Protein AF-0000000072110646 (afdb_homodimer)

Organism: Capsicum annuum (NCBI:txid4072)

Secondary structure (DSSP, 8-state):
-HHHHHHHHHHHHHHHHHHHHHTT--TTTTHHHHHT-EEEEEEEEE---S-GGG-EEEEEE--SSSEEEEEESSS-EEEE-TTS-EEEPP--TTPPEEEE-HHHHHHTTTSS-PPPEEEE--SSS-EEEEEEEEES-TT-EE---GGG-SSSS---B--EEHHHHHHHHT-SSTTS--HHHHHBS--/-HHHHHHHHHHHHHHHHHHHHHTT--TTTTHHHHHT-EEEEEEEEE---S-GGG-EEEEEE--SSSEEEEEESSS-EEEE-TTS-EEEPP--TTPPEEEE-HHHHHHTTTSS-PPPEEEE--SSS-EEEEEEEEES-TT-EE---GGG-SSSS---B--EEHHHHHHHHT-S-TTS--HHHHHBS--

Sequence (374 aa):
MGNYTTAAQKLQEELMQVIFESLGLNDNYLHEDIAEGSQVMAVNCYPACPEPDLTLGLPPHTDYGMVSTILQNHQGLQIMDRGEKWHSVPLIKGALVVLLGDHMEVLSNGIYKSVVHRVTVNTEKRRISIVSLHSLALGKKVRPASALVNEQNILSYKEGSFSDFLDFISGEDIVKEKYIDKLKINPMGNYTTAAQKLQEELMQVIFESLGLNDNYLHEDIAEGSQVMAVNCYPACPEPDLTLGLPPHTDYGMVSTILQNHQGLQIMDRGEKWHSVPLIKGALVVLLGDHMEVLSNGIYKSVVHRVTVNTEKRRISIVSLHSLALGKKVRPASALVNEQNILSYKEGSFSDFLDFISGEDIVKEKYIDKLKINP

Structure (mmCIF, N/CA/C/O backbone):
data_AF-0000000072110646-model_v1
#
loop_
_entity.id
_entity.type
_entity.pdbx_description
1 polymer 'Fe2OG dioxygenase domain-containing protein'
#
loop_
_atom_site.group_PDB
_atom_site.id
_atom_site.type_symbol
_atom_site.label_atom_id
_atom_site.label_alt_id
_atom_site.label_comp_id
_atom_site.label_asym_id
_atom_site.label_entity_id
_atom_site.label_seq_id
_atom_site.pdbx_PDB_ins_code
_atom_site.Cartn_x
_atom_site.Cartn_y
_atom_site.Cartn_z
_atom_site.occupancy
_atom_site.B_iso_or_equiv
_atom_site.auth_seq_id
_atom_site.auth_comp_id
_atom_site.auth_asym_id
_atom_site.auth_atom_id
_atom_site.pdbx_PDB_model_num
ATOM 1 N N . MET A 1 1 ? 1.356 -7.137 18.656 1 43.72 1 MET A N 1
ATOM 2 C CA . MET A 1 1 ? 1.207 -6.352 17.438 1 43.72 1 MET A CA 1
ATOM 3 C C . MET A 1 1 ? 0.361 -5.105 17.688 1 43.72 1 MET A C 1
ATOM 5 O O . MET A 1 1 ? 0.67 -4.027 17.188 1 43.72 1 MET A O 1
ATOM 9 N N . GLY A 1 2 ? -0.708 -5.285 18.594 1 60.22 2 GLY A N 1
ATOM 10 C CA . GLY A 1 2 ? -1.59 -4.184 18.938 1 60.22 2 GLY A CA 1
ATOM 11 C C . GLY A 1 2 ? -0.872 -3.037 19.625 1 60.22 2 GLY A C 1
ATOM 12 O O . GLY A 1 2 ? -1.2 -1.87 19.406 1 60.22 2 GLY A O 1
ATOM 13 N N . ASN A 1 3 ? 0.375 -3.398 19.969 1 82.81 3 ASN A N 1
ATOM 14 C CA . ASN A 1 3 ? 1.072 -2.42 20.797 1 82.81 3 ASN A CA 1
ATOM 15 C C . ASN A 1 3 ? 1.896 -1.454 19.953 1 82.81 3 ASN A C 1
ATOM 17 O O . ASN A 1 3 ? 1.916 -0.251 20.203 1 82.81 3 ASN A O 1
ATOM 21 N N . TYR A 1 4 ? 2.377 -1.889 18.75 1 88.38 4 TYR A N 1
ATOM 22 C CA . TYR A 1 4 ? 3.23 -1.01 17.953 1 88.38 4 TYR A CA 1
ATOM 23 C C . TYR A 1 4 ? 2.4 0.019 17.203 1 88.38 4 TYR A C 1
ATOM 25 O O . TYR A 1 4 ? 2.781 1.188 17.109 1 88.38 4 TYR A O 1
ATOM 33 N N . THR A 1 5 ? 1.237 -0.403 16.719 1 89.5 5 THR A N 1
ATOM 34 C CA . THR A 1 5 ? 0.358 0.502 15.984 1 89.5 5 THR A CA 1
ATOM 35 C C . THR A 1 5 ? -0.08 1.665 16.875 1 89.5 5 THR A C 1
ATOM 37 O O . THR A 1 5 ? -0.04 2.822 16.453 1 89.5 5 THR A O 1
ATOM 40 N N . THR A 1 6 ? -0.438 1.334 18.062 1 90.31 6 THR A N 1
ATOM 41 C CA . THR A 1 6 ? -0.872 2.357 19.016 1 90.31 6 THR A CA 1
ATOM 42 C C . THR A 1 6 ? 0.291 3.268 19.391 1 90.31 6 THR A C 1
ATOM 44 O O . THR A 1 6 ? 0.133 4.488 19.469 1 90.31 6 THR A O 1
ATOM 47 N N . ALA A 1 7 ? 1.42 2.656 19.578 1 94.38 7 ALA A N 1
ATOM 48 C CA . ALA A 1 7 ? 2.602 3.436 19.938 1 94.38 7 ALA A CA 1
ATOM 49 C C . ALA A 1 7 ? 3 4.379 18.797 1 94.38 7 ALA A C 1
ATOM 51 O O . ALA A 1 7 ? 3.383 5.527 19.047 1 94.38 7 ALA A O 1
ATOM 52 N N . ALA A 1 8 ? 2.918 3.902 17.578 1 94.75 8 ALA A N 1
ATOM 53 C CA . ALA A 1 8 ? 3.256 4.719 16.422 1 94.75 8 ALA A CA 1
ATOM 54 C C . ALA A 1 8 ? 2.301 5.902 16.281 1 94.75 8 ALA A C 1
ATOM 56 O O . ALA A 1 8 ? 2.717 7.008 15.93 1 94.75 8 ALA A O 1
ATOM 57 N N . GLN A 1 9 ? 1.062 5.66 16.594 1 93.31 9 GLN A N 1
ATOM 58 C CA . GLN A 1 9 ? 0.072 6.73 16.547 1 93.31 9 GLN A CA 1
ATOM 59 C C . GLN A 1 9 ? 0.381 7.816 17.562 1 93.31 9 GLN A C 1
ATOM 61 O O . GLN A 1 9 ? 0.321 9.008 17.266 1 93.31 9 GLN A O 1
ATOM 66 N N . LYS A 1 10 ? 0.653 7.406 18.75 1 95 10 LYS A N 1
ATOM 67 C CA . LYS A 1 10 ? 0.986 8.359 19.797 1 95 10 LYS A CA 1
ATOM 68 C C . LYS A 1 10 ? 2.238 9.156 19.438 1 95 10 LYS A C 1
ATOM 70 O O . LYS A 1 10 ? 2.291 10.367 19.656 1 95 10 LYS A O 1
ATOM 75 N N . LEU A 1 11 ? 3.209 8.477 18.938 1 96.44 11 LEU A N 1
ATOM 76 C CA . LEU A 1 11 ? 4.43 9.156 18.5 1 96.44 11 LEU A CA 1
ATOM 77 C C . LEU A 1 11 ? 4.121 10.195 17.438 1 96.44 11 LEU A C 1
ATOM 79 O O . LEU A 1 11 ? 4.648 11.312 17.469 1 96.44 11 LEU A O 1
ATOM 83 N N . GLN A 1 12 ? 3.326 9.805 16.484 1 95.69 12 GLN A N 1
ATOM 84 C CA . GLN A 1 12 ? 2.969 10.727 15.414 1 95.69 12 GLN A CA 1
ATOM 85 C C . GLN A 1 12 ? 2.291 11.977 15.961 1 95.69 12 GLN A C 1
ATOM 87 O O . GLN A 1 12 ? 2.557 13.086 15.492 1 95.69 12 GLN A O 1
ATOM 92 N N . GLU A 1 13 ? 1.395 11.82 16.922 1 95.31 13 GLU A N 1
ATOM 93 C CA . GLU A 1 13 ? 0.742 12.969 17.547 1 95.31 13 GLU A CA 1
ATOM 94 C C . GLU A 1 13 ? 1.766 13.922 18.156 1 95.31 13 GLU A C 1
ATOM 96 O O . GLU A 1 13 ? 1.673 15.133 17.984 1 95.31 13 GLU A O 1
ATOM 101 N N . GLU A 1 14 ? 2.723 13.367 18.812 1 95.44 14 GLU A N 1
ATOM 102 C CA . GLU A 1 14 ? 3.768 14.172 19.438 1 95.44 14 GLU A CA 1
ATOM 103 C C . GLU A 1 14 ? 4.637 14.859 18.391 1 95.44 14 GLU A C 1
ATOM 105 O O . GLU A 1 14 ? 4.988 16.031 18.531 1 95.44 14 GLU A O 1
ATOM 110 N N . LEU A 1 15 ? 5 14.156 17.375 1 96.44 15 LEU A N 1
ATOM 111 C CA . LEU A 1 15 ? 5.805 14.711 16.297 1 96.44 15 LEU A CA 1
ATOM 112 C C . LEU A 1 15 ? 5.086 15.875 15.633 1 96.44 15 LEU A C 1
ATOM 114 O O . LEU A 1 15 ? 5.699 16.906 15.352 1 96.44 15 LEU A O 1
ATOM 118 N N . MET A 1 16 ? 3.803 15.719 15.438 1 96.25 16 MET A N 1
ATOM 119 C CA . MET A 1 16 ? 3.025 16.766 14.781 1 96.25 16 MET A CA 1
ATOM 120 C C . MET A 1 16 ? 2.996 18.031 15.625 1 96.25 16 MET A C 1
ATOM 122 O O . MET A 1 16 ? 3.08 19.141 15.102 1 96.25 16 MET A O 1
ATOM 126 N N . GLN A 1 17 ? 2.912 17.844 16.891 1 94.69 17 GLN A N 1
ATOM 127 C CA . GLN A 1 17 ? 2.949 19 17.781 1 94.69 17 GLN A CA 1
ATOM 128 C C . GLN A 1 17 ? 4.258 19.766 17.625 1 94.69 17 GLN A C 1
ATOM 130 O O . GLN A 1 17 ? 4.25 21 17.516 1 94.69 17 GLN A O 1
ATOM 135 N N . VAL A 1 18 ? 5.328 19.078 17.594 1 95.38 18 VAL A N 1
ATOM 136 C CA . VAL A 1 18 ? 6.645 19.703 17.484 1 95.38 18 VAL A CA 1
ATOM 137 C C . VAL A 1 18 ? 6.785 20.359 16.109 1 95.38 18 VAL A C 1
ATOM 139 O O . VAL A 1 18 ? 7.301 21.484 16.016 1 95.38 18 VAL A O 1
ATOM 142 N N . ILE A 1 19 ? 6.34 19.734 15.078 1 96.5 19 ILE A N 1
ATOM 143 C CA . ILE A 1 19 ? 6.445 20.25 13.719 1 96.5 19 ILE A CA 1
ATOM 144 C C . ILE A 1 19 ? 5.613 21.531 13.578 1 96.5 19 ILE A C 1
ATOM 146 O O . ILE A 1 19 ? 6.086 22.531 13.039 1 96.5 19 ILE A O 1
ATOM 150 N N . PHE A 1 20 ? 4.395 21.469 14.086 1 96.81 20 PHE A N 1
ATOM 151 C CA . PHE A 1 20 ? 3.539 22.656 14 1 96.81 20 PHE A CA 1
ATOM 152 C C . PHE A 1 20 ? 4.121 23.812 14.805 1 96.81 20 PHE A C 1
ATOM 154 O O . PHE A 1 20 ? 4.059 24.969 14.383 1 96.81 20 PHE A O 1
ATOM 161 N N . GLU A 1 21 ? 4.707 23.453 15.953 1 96 21 GLU A N 1
ATOM 162 C CA . GLU A 1 21 ? 5.383 24.484 16.734 1 96 21 GLU A CA 1
ATOM 163 C C . GLU A 1 21 ? 6.52 25.125 15.945 1 96 21 GLU A C 1
ATOM 165 O O . GLU A 1 21 ? 6.699 26.344 15.977 1 96 21 GLU A O 1
ATOM 170 N N . SER A 1 22 ? 7.227 24.328 15.25 1 96.62 22 SER A N 1
ATOM 171 C CA . SER A 1 22 ? 8.352 24.828 14.461 1 96.62 22 SER A CA 1
ATOM 172 C C . SER A 1 22 ? 7.883 25.719 13.32 1 96.62 22 SER A C 1
ATOM 174 O O . SER A 1 22 ? 8.656 26.516 12.789 1 96.62 22 SER A O 1
ATOM 176 N N . LEU A 1 23 ? 6.648 25.656 12.938 1 97.06 23 LEU A N 1
ATOM 177 C CA . LEU A 1 23 ? 6.07 26.469 11.875 1 97.06 23 LEU A CA 1
ATOM 178 C C . LEU A 1 23 ? 5.41 27.719 12.438 1 97.06 23 LEU A C 1
ATOM 180 O O . LEU A 1 23 ? 4.887 28.547 11.68 1 97.06 23 LEU A O 1
ATOM 184 N N . GLY A 1 24 ? 5.379 27.797 13.773 1 96.56 24 GLY A N 1
ATOM 185 C CA . GLY A 1 24 ? 4.773 28.938 14.43 1 96.56 24 GLY A CA 1
ATOM 186 C C . GLY A 1 24 ? 3.264 28.844 14.547 1 96.56 24 GLY A C 1
ATOM 187 O O . GLY A 1 24 ? 2.58 29.844 14.727 1 96.56 24 GLY A O 1
ATOM 188 N N . LEU A 1 25 ? 2.791 27.672 14.398 1 96.19 25 LEU A N 1
ATOM 189 C CA . LEU A 1 25 ? 1.349 27.484 14.508 1 96.19 25 LEU A CA 1
ATOM 190 C C . LEU A 1 25 ? 0.938 27.234 15.953 1 96.19 25 LEU A C 1
ATOM 192 O O . LEU A 1 25 ? 1.776 26.906 16.797 1 96.19 25 LEU A O 1
ATOM 196 N N . ASN A 1 26 ? -0.351 27.5 16.141 1 90.56 26 ASN A N 1
ATOM 197 C CA . ASN A 1 26 ? -0.857 27.328 17.5 1 90.56 26 ASN A CA 1
ATOM 198 C C . ASN A 1 26 ? -0.728 25.891 17.984 1 90.56 26 ASN A C 1
ATOM 200 O O . ASN A 1 26 ? -0.777 24.969 17.172 1 90.56 26 ASN A O 1
ATOM 204 N N . ASP A 1 27 ? -0.659 25.672 19.312 1 83.69 27 ASP A N 1
ATOM 205 C CA . ASP A 1 27 ? -0.421 24.375 19.938 1 83.69 27 ASP A CA 1
ATOM 206 C C . ASP A 1 27 ? -1.563 23.406 19.641 1 83.69 27 ASP A C 1
ATOM 208 O O . ASP A 1 27 ? -1.363 22.188 19.625 1 83.69 27 ASP A O 1
ATOM 212 N N . ASN A 1 28 ? -2.668 23.953 19.391 1 88.56 28 ASN A N 1
ATOM 213 C CA . ASN A 1 28 ? -3.826 23.078 19.188 1 88.56 28 ASN A CA 1
ATOM 214 C C . ASN A 1 28 ? -4.215 22.984 17.719 1 88.56 28 ASN A C 1
ATOM 216 O O . ASN A 1 28 ? -5.281 22.453 17.391 1 88.56 28 ASN A O 1
ATOM 220 N N . TYR A 1 29 ? -3.301 23.5 16.906 1 92.44 29 TYR A N 1
ATOM 221 C CA . TYR A 1 29 ? -3.611 23.438 15.477 1 92.44 29 TYR A CA 1
ATOM 222 C C . TYR A 1 29 ? -3.824 22 15.023 1 92.44 29 TYR A C 1
ATOM 224 O O . TYR A 1 29 ? -2.934 21.156 15.172 1 92.44 29 TYR A O 1
ATOM 232 N N . LEU A 1 30 ? -5 21.656 14.539 1 93.75 30 LEU A N 1
ATOM 233 C CA . LEU A 1 30 ? -5.426 20.375 13.977 1 93.75 30 LEU A CA 1
ATOM 234 C C . LEU A 1 30 ? -5.281 19.266 15 1 93.75 30 LEU A C 1
ATOM 236 O O . LEU A 1 30 ? -5.141 18.094 14.633 1 93.75 30 LEU A O 1
ATOM 240 N N . HIS A 1 31 ? -5.309 19.562 16.281 1 93.31 31 HIS A N 1
ATOM 241 C CA . HIS A 1 31 ? -5.059 18.594 17.328 1 93.31 31 HIS A CA 1
ATOM 242 C C . HIS A 1 31 ? -6.059 17.438 17.266 1 93.31 31 HIS A C 1
ATOM 244 O O . HIS A 1 31 ? -5.664 16.266 17.234 1 93.31 31 HIS A O 1
ATOM 250 N N . GLU A 1 32 ? -7.332 17.719 17.203 1 92.31 32 GLU A N 1
ATOM 251 C CA . GLU A 1 32 ? -8.359 16.688 17.156 1 92.31 32 GLU A CA 1
ATOM 252 C C . GLU A 1 32 ? -8.297 15.906 15.844 1 92.31 32 GLU A C 1
ATOM 254 O O . GLU A 1 32 ? -8.469 14.688 15.828 1 92.31 32 GLU A O 1
ATOM 259 N N . ASP A 1 33 ? -8.016 16.641 14.773 1 93.5 33 ASP A N 1
ATOM 260 C CA . ASP A 1 33 ? -7.938 16.016 13.453 1 93.5 33 ASP A CA 1
ATOM 261 C C . ASP A 1 33 ? -6.797 15 13.391 1 93.5 33 ASP A C 1
ATOM 263 O O . ASP A 1 33 ? -6.926 13.953 12.758 1 93.5 33 ASP A O 1
ATOM 267 N N . ILE A 1 34 ? -5.723 15.359 14.047 1 93.12 34 ILE A N 1
ATOM 268 C CA . ILE A 1 34 ? -4.566 14.469 14.062 1 93.12 34 ILE A CA 1
ATOM 269 C C . ILE A 1 34 ? -4.879 13.234 14.906 1 93.12 34 ILE A C 1
ATOM 271 O O . ILE A 1 34 ? -4.617 12.102 14.492 1 93.12 34 ILE A O 1
ATOM 275 N N . ALA A 1 35 ? -5.523 13.43 16.016 1 89.81 35 ALA A N 1
ATOM 276 C CA . ALA A 1 35 ? -5.848 12.328 16.922 1 89.81 35 ALA A CA 1
ATOM 277 C C . ALA A 1 35 ? -6.859 11.375 16.297 1 89.81 35 ALA A C 1
ATOM 279 O O . ALA A 1 35 ? -6.832 10.172 16.547 1 89.81 35 ALA A O 1
ATOM 280 N N . GLU A 1 36 ? -7.68 11.906 15.422 1 88.62 36 GLU A N 1
ATOM 281 C CA . GLU A 1 36 ? -8.75 11.117 14.828 1 88.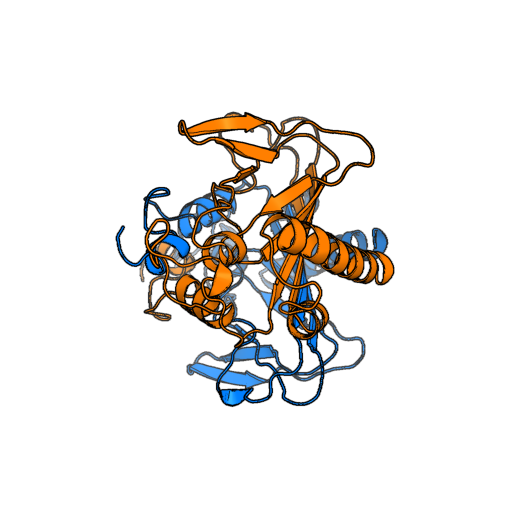62 36 GLU A CA 1
ATOM 282 C C . GLU A 1 36 ? -8.438 10.773 13.367 1 88.62 36 GLU A C 1
ATOM 284 O O . GLU A 1 36 ? -9.336 10.477 12.586 1 88.62 36 GLU A O 1
ATOM 289 N N . GLY A 1 37 ? -7.223 10.859 13.078 1 92.31 37 GLY A N 1
ATOM 290 C CA . GLY A 1 37 ? -6.828 10.664 11.695 1 92.31 37 GLY A CA 1
ATOM 291 C C . GLY A 1 37 ? -6.73 9.203 11.305 1 92.31 37 GLY A C 1
ATOM 292 O O . GLY A 1 37 ? -7.109 8.32 12.07 1 92.31 37 GLY A O 1
ATOM 293 N N . SER A 1 38 ? -6.32 8.969 10.086 1 91.69 38 SER A N 1
ATOM 294 C CA . SER A 1 38 ? -6.137 7.637 9.523 1 91.69 38 SER A CA 1
ATOM 295 C C . SER A 1 38 ? -4.691 7.168 9.672 1 91.69 38 SER A C 1
ATOM 297 O O . SER A 1 38 ? -3.77 7.984 9.711 1 91.69 38 SER A O 1
ATOM 299 N N . GLN A 1 39 ? -4.559 5.867 9.805 1 93.62 39 GLN A N 1
ATOM 300 C CA . GLN A 1 39 ? -3.24 5.242 9.875 1 93.62 39 GLN A CA 1
ATOM 301 C C . GLN A 1 39 ? -3.168 4.012 8.977 1 93.62 39 GLN A C 1
ATOM 303 O O . GLN A 1 39 ? -4.059 3.162 9.008 1 93.62 39 GLN A O 1
ATOM 308 N N . VAL A 1 40 ? -2.15 3.959 8.141 1 93.75 40 VAL A N 1
ATOM 309 C CA . VAL A 1 40 ? -1.799 2.771 7.371 1 93.75 40 VAL A CA 1
ATOM 310 C C . VAL A 1 40 ? -0.403 2.295 7.766 1 93.75 40 VAL A C 1
ATOM 312 O O . VAL A 1 40 ? 0.56 3.064 7.715 1 93.75 40 VAL A O 1
ATOM 315 N N . MET A 1 41 ? -0.353 1.087 8.172 1 94.5 41 MET A N 1
ATOM 316 C CA . MET A 1 41 ? 0.946 0.507 8.5 1 94.5 41 MET A CA 1
ATOM 317 C C . MET A 1 41 ? 1.281 -0.648 7.566 1 94.5 41 MET A C 1
ATOM 319 O O . MET A 1 41 ? 0.476 -1.563 7.387 1 94.5 41 MET A O 1
ATOM 323 N N . ALA A 1 42 ? 2.418 -0.59 7.004 1 93.94 42 ALA A N 1
ATOM 324 C CA . ALA A 1 42 ? 2.873 -1.632 6.086 1 93.94 42 ALA A CA 1
ATOM 325 C C . ALA A 1 42 ? 4.117 -2.332 6.621 1 93.94 42 ALA A C 1
ATOM 327 O O . ALA A 1 42 ? 5.074 -1.675 7.047 1 93.94 42 ALA A O 1
ATOM 328 N N . VAL A 1 43 ? 4.074 -3.615 6.629 1 93.31 43 VAL A N 1
ATOM 329 C CA . VAL A 1 43 ? 5.25 -4.449 6.855 1 93.31 43 VAL A CA 1
ATOM 330 C C . VAL A 1 43 ? 5.719 -5.043 5.527 1 93.31 43 VAL A C 1
ATOM 332 O O . VAL A 1 43 ? 4.996 -5.816 4.898 1 93.31 43 VAL A O 1
ATOM 335 N N . ASN A 1 44 ? 6.898 -4.648 5.152 1 91.94 44 ASN A N 1
ATOM 336 C CA . ASN A 1 44 ? 7.469 -5.113 3.893 1 91.94 44 ASN A CA 1
ATOM 337 C C . ASN A 1 44 ? 8.578 -6.133 4.129 1 91.94 44 ASN A C 1
ATOM 339 O O . ASN A 1 44 ? 9.539 -5.859 4.855 1 91.94 44 ASN A O 1
ATOM 343 N N . CYS A 1 45 ? 8.43 -7.227 3.51 1 88.56 45 CYS A N 1
ATOM 344 C CA . CYS A 1 45 ? 9.43 -8.289 3.572 1 88.56 45 CYS A CA 1
ATOM 345 C C . CYS A 1 45 ? 9.867 -8.711 2.174 1 88.56 45 CYS A C 1
ATOM 347 O O . CYS A 1 45 ? 9.094 -9.32 1.437 1 88.56 45 CYS A O 1
ATOM 349 N N . TYR A 1 46 ? 11.102 -8.383 1.859 1 83.06 46 TYR A N 1
ATOM 350 C CA . TYR A 1 46 ? 11.664 -8.734 0.562 1 83.06 46 TYR A CA 1
ATOM 351 C C . TYR A 1 46 ? 12.828 -9.711 0.72 1 83.06 46 TYR A C 1
ATOM 353 O O . TYR A 1 46 ? 13.695 -9.516 1.575 1 83.06 46 TYR A O 1
ATOM 361 N N . PRO A 1 47 ? 12.75 -10.766 -0.087 1 81.94 47 PRO A N 1
ATOM 362 C CA . PRO A 1 47 ? 13.891 -11.68 -0.042 1 81.94 47 PRO A CA 1
ATOM 363 C C . PRO A 1 47 ? 15.156 -11.07 -0.627 1 81.94 47 PRO A C 1
ATOM 365 O O . PRO A 1 47 ? 15.109 -10 -1.232 1 81.94 47 PRO A O 1
ATOM 368 N N . ALA A 1 48 ? 16.203 -11.789 -0.334 1 80.75 48 ALA A N 1
ATOM 369 C CA . ALA A 1 48 ? 17.453 -11.422 -0.986 1 80.75 48 ALA A CA 1
ATOM 370 C C . ALA A 1 48 ? 17.344 -11.562 -2.502 1 80.75 48 ALA A C 1
ATOM 372 O O . ALA A 1 48 ? 16.672 -12.461 -3 1 80.75 48 ALA A O 1
ATOM 373 N N . CYS A 1 49 ? 17.875 -10.555 -3.119 1 78.38 49 CYS A N 1
ATOM 374 C CA . CYS A 1 49 ? 17.844 -10.539 -4.578 1 78.38 49 CYS A CA 1
ATOM 375 C C . CYS A 1 49 ? 19.234 -10.711 -5.16 1 78.38 49 CYS A C 1
ATOM 377 O O . CYS A 1 49 ? 20.141 -9.914 -4.875 1 78.38 49 CYS A O 1
ATOM 379 N N . PRO A 1 50 ? 19.359 -11.688 -5.914 1 73.25 50 PRO A N 1
ATOM 380 C CA . PRO A 1 50 ? 20.688 -11.93 -6.484 1 73.25 50 PRO A CA 1
ATOM 381 C C . PRO A 1 50 ? 21.188 -10.758 -7.324 1 73.25 50 PRO A C 1
ATOM 383 O O . PRO A 1 50 ? 22.406 -10.531 -7.418 1 73.25 50 PRO A O 1
ATOM 386 N N . GLU A 1 51 ? 20.25 -10 -7.961 1 76.69 51 GLU A N 1
ATOM 387 C CA . GLU A 1 51 ? 20.641 -8.844 -8.758 1 76.69 51 GLU A CA 1
ATOM 388 C C . GLU A 1 51 ? 20.031 -7.559 -8.195 1 76.69 51 GLU A C 1
ATOM 390 O O . GLU A 1 51 ? 19.188 -6.934 -8.828 1 76.69 51 GLU A O 1
ATOM 395 N N . PRO A 1 52 ? 20.625 -7.133 -7.109 1 73.25 52 PRO A N 1
ATOM 396 C CA . PRO A 1 52 ? 20 -6.023 -6.391 1 73.25 52 PRO A CA 1
ATOM 397 C C . PRO A 1 52 ? 20.094 -4.699 -7.145 1 73.25 52 PRO A C 1
ATOM 399 O O . PRO A 1 52 ? 19.234 -3.824 -6.973 1 73.25 52 PRO A O 1
ATOM 402 N N . ASP A 1 53 ? 21.078 -4.578 -7.977 1 72.5 53 ASP A N 1
ATOM 403 C CA . ASP A 1 53 ? 21.266 -3.32 -8.688 1 72.5 53 ASP A CA 1
ATOM 404 C C . ASP A 1 53 ? 20.172 -3.115 -9.742 1 72.5 53 ASP A C 1
ATOM 406 O O . ASP A 1 53 ? 19.953 -1.993 -10.195 1 72.5 53 ASP A O 1
ATOM 410 N N . LEU A 1 54 ? 19.578 -4.164 -10 1 68.75 54 LEU A N 1
ATOM 411 C CA . LEU A 1 54 ? 18.594 -4.094 -11.078 1 68.75 54 LEU A CA 1
ATOM 412 C C . LEU A 1 54 ? 17.172 -4.129 -10.523 1 68.75 54 LEU A C 1
ATOM 414 O O . LEU A 1 54 ? 16.203 -4.047 -11.289 1 68.75 54 LEU A O 1
ATOM 418 N N . THR A 1 55 ? 17.172 -4.195 -9.25 1 76.88 55 THR A N 1
ATOM 419 C CA . THR A 1 55 ? 15.844 -4.41 -8.703 1 76.88 55 THR A CA 1
ATOM 420 C C . THR A 1 55 ? 15.602 -3.494 -7.508 1 76.88 55 THR A C 1
ATOM 422 O O . THR A 1 55 ? 16.375 -3.494 -6.551 1 76.88 55 THR A O 1
ATOM 425 N N . LEU A 1 56 ? 14.617 -2.678 -7.719 1 81.56 56 LEU A N 1
ATOM 426 C CA . LEU A 1 56 ? 14.18 -1.875 -6.578 1 81.56 56 LEU A CA 1
ATOM 427 C C . LEU A 1 56 ? 13.141 -2.625 -5.75 1 81.56 56 LEU A C 1
ATOM 429 O O . LEU A 1 56 ? 12.281 -3.314 -6.301 1 81.56 56 LEU A O 1
ATOM 433 N N . GLY A 1 57 ? 13.305 -2.564 -4.449 1 85.69 57 GLY A N 1
ATOM 434 C CA . GLY A 1 57 ? 12.211 -3.008 -3.602 1 85.69 57 GLY A CA 1
ATOM 435 C C . GLY A 1 57 ? 10.953 -2.18 -3.771 1 85.69 57 GLY A C 1
ATOM 436 O O . GLY A 1 57 ? 9.867 -2.727 -3.965 1 85.69 57 GLY A O 1
ATOM 437 N N . LEU A 1 58 ? 11.164 -0.876 -3.68 1 88.5 58 LEU A N 1
ATOM 438 C CA . LEU A 1 58 ? 10.117 0.09 -3.992 1 88.5 58 LEU A CA 1
ATOM 439 C C . LEU A 1 58 ? 10.648 1.197 -4.895 1 88.5 58 LEU A C 1
ATOM 441 O O . LEU A 1 58 ? 11.734 1.732 -4.652 1 88.5 58 LEU A O 1
ATOM 445 N N . PRO A 1 59 ? 9.875 1.533 -5.941 1 88.69 59 PRO A N 1
ATOM 446 C CA . PRO A 1 59 ? 10.281 2.635 -6.816 1 88.69 59 PRO A CA 1
ATOM 447 C C . PRO A 1 59 ? 10.164 4 -6.145 1 88.69 59 PRO A C 1
ATOM 449 O O . PRO A 1 59 ? 9.586 4.109 -5.059 1 88.69 59 PRO A O 1
ATOM 452 N N . PRO A 1 60 ? 10.766 5.004 -6.746 1 89.88 60 PRO A N 1
ATOM 453 C CA . PRO A 1 60 ? 10.68 6.355 -6.195 1 89.88 60 PRO A CA 1
ATOM 454 C C . PRO A 1 60 ? 9.234 6.824 -6.004 1 89.88 60 PRO A C 1
ATOM 456 O O . PRO A 1 60 ? 8.398 6.621 -6.883 1 89.88 60 PRO A O 1
ATOM 459 N N . HIS A 1 61 ? 8.953 7.438 -4.867 1 89 61 HIS A N 1
ATOM 460 C CA . HIS A 1 61 ? 7.625 7.969 -4.559 1 89 61 HIS A CA 1
ATOM 461 C C . HIS A 1 61 ? 7.676 8.906 -3.355 1 89 61 HIS A C 1
ATOM 463 O O . HIS A 1 61 ? 8.703 9 -2.678 1 89 61 HIS A O 1
ATOM 469 N N . THR A 1 62 ? 6.648 9.656 -3.197 1 92.19 62 THR A N 1
ATOM 470 C CA . THR A 1 62 ? 6.383 10.391 -1.964 1 92.19 62 THR A CA 1
ATOM 471 C C . THR A 1 62 ? 5.215 9.766 -1.204 1 92.19 62 THR A C 1
ATOM 473 O O . THR A 1 62 ? 4.434 9.008 -1.775 1 92.19 62 THR A O 1
ATOM 476 N N . ASP A 1 63 ? 5.238 9.992 0.066 1 92.5 63 ASP A N 1
ATOM 477 C CA . ASP A 1 63 ? 4.098 9.57 0.867 1 92.5 63 ASP A CA 1
ATOM 478 C C . ASP A 1 63 ? 3.006 10.633 0.882 1 92.5 63 ASP A C 1
ATOM 480 O O . ASP A 1 63 ? 3.295 11.82 1.037 1 92.5 63 ASP A O 1
ATOM 484 N N . TYR A 1 64 ? 1.788 10.305 0.702 1 90.62 64 TYR A N 1
ATOM 485 C CA . TYR A 1 64 ? 0.703 11.273 0.629 1 90.62 64 TYR A CA 1
ATOM 486 C C . TYR A 1 64 ? 0.398 11.859 2.006 1 90.62 64 TYR A C 1
ATOM 488 O O . TYR A 1 64 ? -0.006 13.016 2.121 1 90.62 64 TYR A O 1
ATOM 496 N N . GLY A 1 65 ? 0.541 11.203 3.123 1 93.12 65 GLY A N 1
ATOM 497 C CA . GLY A 1 65 ? 0.172 11.609 4.473 1 93.12 65 GLY A CA 1
ATOM 498 C C . GLY A 1 65 ? 1.001 12.766 4.996 1 93.12 65 GLY A C 1
ATOM 499 O O . GLY A 1 65 ? 1.612 13.5 4.219 1 93.12 65 GLY A O 1
ATOM 500 N N . MET A 1 66 ? 0.855 13 6.328 1 95.38 66 MET A N 1
ATOM 501 C CA . MET A 1 66 ? 1.578 14.086 6.984 1 95.38 66 MET A CA 1
ATOM 502 C C . MET A 1 66 ? 3.01 13.664 7.305 1 95.38 66 MET A C 1
ATOM 504 O O . MET A 1 66 ? 3.961 14.352 6.922 1 95.38 66 MET A O 1
ATOM 508 N N . VAL A 1 67 ? 3.078 12.594 7.941 1 96.62 67 VAL A N 1
ATOM 509 C CA . VAL A 1 67 ? 4.379 12.078 8.344 1 96.62 67 VAL A CA 1
ATOM 510 C C . VAL A 1 67 ? 4.375 10.555 8.289 1 96.62 67 VAL A C 1
ATOM 512 O O . VAL A 1 67 ? 3.328 9.922 8.461 1 96.62 67 VAL A O 1
ATOM 515 N N . SER A 1 68 ? 5.496 9.992 7.965 1 97.25 68 SER A N 1
ATOM 516 C CA . SER A 1 68 ? 5.719 8.555 8.039 1 97.25 68 SER A CA 1
ATOM 517 C C . SER A 1 68 ? 6.871 8.227 8.984 1 97.25 68 SER A C 1
ATOM 519 O O . SER A 1 68 ? 7.863 8.953 9.039 1 97.25 68 SER A O 1
ATOM 521 N N . THR A 1 69 ? 6.711 7.18 9.703 1 97.88 69 THR A N 1
ATOM 522 C CA . THR A 1 69 ? 7.80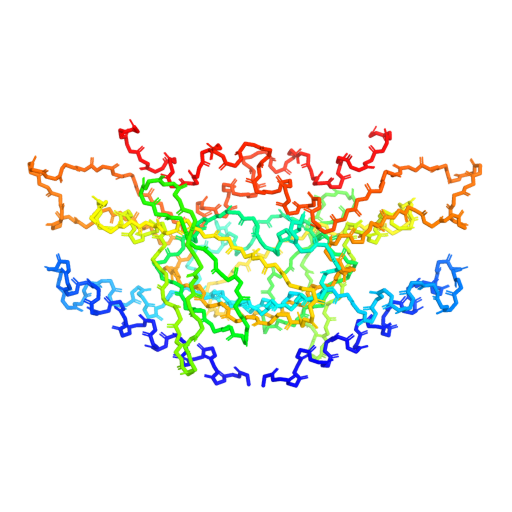1 6.625 10.5 1 97.88 69 THR A CA 1
ATOM 523 C C . THR A 1 69 ? 8.203 5.25 9.977 1 97.88 69 THR A C 1
ATOM 525 O O . THR A 1 69 ? 7.344 4.418 9.672 1 97.88 69 THR A O 1
ATOM 528 N N . ILE A 1 70 ? 9.539 5.012 9.883 1 97.19 70 ILE A N 1
ATOM 529 C CA . ILE A 1 70 ? 10.047 3.777 9.289 1 97.19 70 ILE A CA 1
ATOM 530 C C . ILE A 1 70 ? 11.008 3.09 10.25 1 97.19 70 ILE A C 1
ATOM 532 O O . ILE A 1 70 ? 11.938 3.719 10.766 1 97.19 70 ILE A O 1
ATOM 536 N N . LEU A 1 71 ? 10.703 1.881 10.562 1 95.81 71 LEU A N 1
ATOM 537 C CA . LEU A 1 71 ? 11.625 0.957 11.211 1 95.81 71 LEU A CA 1
ATOM 538 C C . LEU A 1 71 ? 12.164 -0.063 10.219 1 95.81 71 LEU A C 1
ATOM 540 O O . LEU A 1 71 ? 11.398 -0.679 9.477 1 95.81 71 LEU A O 1
ATOM 544 N N . GLN A 1 72 ? 13.484 -0.196 10.094 1 93.62 72 GLN A N 1
ATOM 545 C CA . GLN A 1 72 ? 14.07 -1.138 9.148 1 93.62 72 GLN A CA 1
ATOM 546 C C . GLN A 1 72 ? 15.203 -1.929 9.797 1 93.62 72 GLN A C 1
ATOM 548 O O . GLN A 1 72 ? 15.93 -1.408 10.648 1 93.62 72 GLN A O 1
ATOM 553 N N . ASN A 1 73 ? 15.398 -3.164 9.32 1 90.69 73 ASN A N 1
ATOM 554 C CA . ASN A 1 73 ? 16.422 -4.027 9.914 1 90.69 73 ASN A CA 1
ATOM 555 C C . ASN A 1 73 ? 17.734 -3.957 9.133 1 90.69 73 ASN A C 1
ATOM 557 O O . ASN A 1 73 ? 18.781 -4.375 9.633 1 90.69 73 ASN A O 1
ATOM 561 N N . HIS A 1 74 ? 17.703 -3.49 7.895 1 89.5 74 HIS A N 1
ATOM 562 C CA . HIS A 1 74 ? 18.875 -3.369 7.039 1 89.5 74 HIS A CA 1
ATOM 563 C C . HIS A 1 74 ? 18.812 -2.105 6.188 1 89.5 74 HIS A C 1
ATOM 565 O O . HIS A 1 74 ? 17.719 -1.559 5.965 1 89.5 74 HIS A O 1
ATOM 571 N N . GLN A 1 75 ? 19.984 -1.688 5.812 1 89.38 75 GLN A N 1
ATOM 572 C CA . GLN A 1 75 ? 20.031 -0.53 4.926 1 89.38 75 GLN A CA 1
ATOM 573 C C . GLN A 1 75 ? 19.328 -0.817 3.6 1 89.38 75 GLN A C 1
ATOM 575 O O . GLN A 1 75 ? 19.391 -1.939 3.092 1 89.38 75 GLN A O 1
ATOM 580 N N . GLY A 1 76 ? 18.828 0.271 2.969 1 91.12 76 GLY A N 1
ATOM 581 C CA . GLY A 1 76 ? 18.156 0.142 1.681 1 91.12 76 GLY A CA 1
ATOM 582 C C . GLY A 1 76 ? 17.359 1.369 1.297 1 91.12 76 GLY A C 1
ATOM 583 O O . GLY A 1 76 ? 17.172 1.649 0.111 1 91.12 76 GLY A O 1
ATOM 584 N N . LEU A 1 77 ? 16.938 2.072 2.314 1 94.94 77 LEU A N 1
ATOM 585 C CA . LEU A 1 77 ? 16.188 3.297 2.074 1 94.94 77 LEU A CA 1
ATOM 586 C C . LEU A 1 77 ? 17.078 4.391 1.52 1 94.94 77 LEU A C 1
ATOM 588 O O . LEU A 1 77 ? 18.172 4.633 2.051 1 94.94 77 LEU A O 1
ATOM 592 N N . GLN A 1 78 ? 16.625 4.949 0.419 1 96 78 GLN A N 1
ATOM 593 C CA . GLN A 1 78 ? 17.328 6.09 -0.156 1 96 78 GLN A CA 1
ATOM 594 C C . GLN A 1 78 ? 16.391 7.285 -0.324 1 96 78 GLN A C 1
ATOM 596 O O . GLN A 1 78 ? 15.195 7.109 -0.593 1 96 78 GLN A O 1
ATOM 601 N N . ILE A 1 79 ? 16.922 8.461 -0.133 1 96.69 79 ILE A N 1
ATOM 602 C CA . ILE A 1 79 ? 16.156 9.688 -0.339 1 96.69 79 ILE A CA 1
ATOM 603 C C . ILE A 1 79 ? 16.812 10.531 -1.428 1 96.69 79 ILE A C 1
ATOM 605 O O . ILE A 1 79 ? 18.031 10.422 -1.65 1 96.69 79 ILE A O 1
ATOM 609 N N . MET A 1 80 ? 16 11.289 -2.068 1 95.44 80 MET A N 1
ATOM 610 C CA . MET A 1 80 ? 16.5 12.203 -3.094 1 95.44 80 MET A CA 1
ATOM 611 C C . MET A 1 80 ? 16.609 13.625 -2.553 1 95.44 80 MET A C 1
ATOM 613 O O . MET A 1 80 ? 15.664 14.141 -1.96 1 95.44 80 MET A O 1
ATOM 617 N N . ASP A 1 81 ? 17.766 14.258 -2.779 1 94.69 81 ASP A N 1
ATOM 618 C CA . ASP A 1 81 ? 17.906 15.633 -2.312 1 94.69 81 ASP A CA 1
ATOM 619 C C . ASP A 1 81 ? 17.438 16.625 -3.375 1 94.69 81 ASP A C 1
ATOM 621 O O . ASP A 1 81 ? 16.906 16.234 -4.41 1 94.69 81 ASP A O 1
ATOM 625 N N . ARG A 1 82 ? 17.609 17.922 -3.107 1 89.81 82 ARG A N 1
ATOM 626 C CA . ARG A 1 82 ? 17.109 18.969 -3.988 1 89.81 82 ARG A CA 1
ATOM 627 C C . ARG A 1 82 ? 17.875 18.969 -5.309 1 89.81 82 ARG A C 1
ATOM 629 O O . ARG A 1 82 ? 17.375 19.484 -6.316 1 89.81 82 ARG A O 1
ATOM 636 N N . GLY A 1 83 ? 19.078 18.406 -5.305 1 92.5 83 GLY A N 1
ATOM 637 C CA . GLY A 1 83 ? 19.875 18.297 -6.516 1 92.5 83 GLY A CA 1
ATOM 638 C C . GLY A 1 83 ? 19.625 17.016 -7.281 1 92.5 83 GLY A C 1
ATOM 639 O O . GLY A 1 83 ? 20.422 16.641 -8.141 1 92.5 83 GLY A O 1
ATOM 640 N N . GLU A 1 84 ? 18.625 16.281 -6.844 1 92 84 GLU A N 1
ATOM 641 C CA . GLU A 1 84 ? 18.203 15.047 -7.496 1 92 84 GLU A CA 1
ATOM 642 C C . GLU A 1 84 ? 19.25 13.945 -7.328 1 92 84 GLU A C 1
ATOM 644 O O . GLU A 1 84 ? 19.438 13.125 -8.234 1 92 84 GLU A O 1
ATOM 649 N N . LYS A 1 85 ? 19.953 14.078 -6.305 1 95.75 85 LYS A N 1
ATOM 650 C CA . LYS A 1 85 ? 20.906 13.016 -5.965 1 95.75 85 LYS A CA 1
ATOM 651 C C . LYS A 1 85 ? 20.328 12.094 -4.891 1 95.75 85 LYS A C 1
ATOM 653 O O . LYS A 1 85 ? 19.734 12.562 -3.922 1 95.75 85 LYS A O 1
ATOM 658 N N . TRP A 1 86 ? 20.578 10.812 -5.078 1 95.56 86 TRP A N 1
ATOM 659 C CA . TRP A 1 86 ? 20.125 9.812 -4.117 1 95.56 86 TRP A CA 1
ATOM 660 C C . TRP A 1 86 ? 21.125 9.648 -2.984 1 95.56 86 TRP A C 1
ATOM 662 O O . TRP A 1 86 ? 22.344 9.586 -3.221 1 95.56 86 TRP A O 1
ATOM 672 N N . HIS A 1 87 ? 20.609 9.602 -1.794 1 96.81 87 HIS A N 1
ATOM 673 C CA . HIS A 1 87 ? 21.406 9.344 -0.6 1 96.81 87 HIS A CA 1
ATOM 674 C C . HIS A 1 87 ? 20.844 8.172 0.2 1 96.81 87 HIS A C 1
ATOM 676 O O . HIS A 1 87 ? 19.641 8.117 0.465 1 96.81 87 HIS A O 1
ATOM 682 N N . SER A 1 88 ? 21.766 7.289 0.606 1 95.5 88 SER A N 1
ATOM 683 C CA . SER A 1 88 ? 21.344 6.215 1.498 1 95.5 88 SER A CA 1
ATOM 684 C C . SER A 1 88 ? 21.078 6.738 2.904 1 95.5 88 SER A C 1
ATOM 686 O O . SER A 1 88 ? 21.859 7.516 3.447 1 95.5 88 SER A O 1
ATOM 688 N N . VAL A 1 89 ? 19.984 6.324 3.42 1 96.12 89 VAL A N 1
ATOM 689 C CA . VAL A 1 89 ? 19.688 6.648 4.812 1 96.12 89 VAL A CA 1
ATOM 690 C C . VAL A 1 89 ? 20.453 5.699 5.734 1 96.12 89 VAL A C 1
ATOM 692 O O . VAL A 1 89 ? 20.344 4.477 5.609 1 96.12 89 VAL A O 1
ATOM 695 N N . PRO A 1 90 ? 21.219 6.207 6.645 1 94.88 90 PRO A N 1
ATOM 696 C CA . PRO A 1 90 ? 21.984 5.324 7.523 1 94.88 90 PRO A CA 1
ATOM 697 C C . PRO A 1 90 ? 21.094 4.492 8.445 1 94.88 90 PRO A C 1
ATOM 699 O O . PRO A 1 90 ? 20.016 4.945 8.844 1 94.88 90 PRO A O 1
ATOM 702 N N . LEU A 1 91 ? 21.625 3.311 8.688 1 93.19 91 LEU A N 1
ATOM 703 C CA . LEU A 1 91 ? 20.984 2.482 9.695 1 93.19 91 LEU A CA 1
ATOM 704 C C . LEU A 1 91 ? 21.5 2.826 11.094 1 93.19 91 LEU A C 1
ATOM 706 O O . LEU A 1 91 ? 22.688 2.639 11.383 1 93.19 91 LEU A O 1
ATOM 710 N N . ILE A 1 92 ? 20.625 3.404 11.922 1 93.44 92 ILE A N 1
ATOM 711 C CA . ILE A 1 92 ? 20.969 3.693 13.305 1 93.44 92 ILE A CA 1
ATOM 712 C C . ILE A 1 92 ? 20.156 2.797 14.234 1 93.44 92 ILE A C 1
ATOM 714 O O . ILE A 1 92 ? 18.922 2.824 14.211 1 93.44 92 ILE A O 1
ATOM 718 N N . LYS A 1 93 ? 20.844 1.999 15.016 1 90.56 93 LYS A N 1
ATOM 719 C CA . LYS A 1 93 ? 20.188 1.042 15.898 1 90.56 93 LYS A CA 1
ATOM 720 C C . LYS A 1 93 ? 19.203 1.742 16.844 1 90.56 93 LYS A C 1
ATOM 722 O O . LYS A 1 93 ? 19.562 2.707 17.516 1 90.56 93 LYS A O 1
ATOM 727 N N . GLY A 1 94 ? 17.969 1.311 16.781 1 89.75 94 GLY A N 1
ATOM 728 C CA . GLY A 1 94 ? 16.953 1.815 17.703 1 89.75 94 GLY A CA 1
ATOM 729 C C . GLY A 1 94 ? 16.297 3.09 17.203 1 89.75 94 GLY A C 1
ATOM 730 O O . GLY A 1 94 ? 15.367 3.602 17.844 1 89.75 94 GLY A O 1
ATOM 731 N N . ALA A 1 95 ? 16.797 3.604 16.094 1 94.25 95 ALA A N 1
ATOM 732 C CA . ALA A 1 95 ? 16.25 4.863 15.594 1 94.25 95 ALA A CA 1
ATOM 733 C C . ALA A 1 95 ? 15.133 4.609 14.586 1 94.25 95 ALA A C 1
ATOM 735 O O . ALA A 1 95 ? 15.133 3.584 13.898 1 94.25 95 ALA A O 1
ATOM 736 N N . LEU A 1 96 ? 14.188 5.477 14.578 1 97.06 96 LEU A N 1
ATOM 737 C CA . LEU A 1 96 ? 13.18 5.559 13.523 1 97.06 96 LEU A CA 1
ATOM 738 C C . LEU A 1 96 ? 13.539 6.637 12.508 1 97.06 96 LEU A C 1
ATOM 740 O O . LEU A 1 96 ? 14.102 7.672 12.867 1 97.06 96 LEU A O 1
ATOM 744 N N . VAL A 1 97 ? 13.289 6.324 11.273 1 97.62 97 VAL A N 1
ATOM 745 C CA . VAL A 1 97 ? 13.359 7.359 10.242 1 97.62 97 VAL A CA 1
ATOM 746 C C . VAL A 1 97 ? 12.008 8.062 10.117 1 97.62 97 VAL A C 1
ATOM 748 O O . VAL A 1 97 ? 10.969 7.402 10.062 1 97.62 97 VAL A O 1
ATOM 751 N N . VAL A 1 98 ? 12.023 9.359 10.18 1 97.88 98 VAL A N 1
ATOM 752 C CA . VAL A 1 98 ? 10.805 10.148 10 1 97.88 98 VAL A CA 1
ATOM 753 C C . VAL A 1 98 ? 10.859 10.891 8.672 1 97.88 98 VAL A C 1
ATOM 755 O O . VAL A 1 98 ? 11.82 11.609 8.391 1 97.88 98 VAL A O 1
ATOM 758 N N . LEU A 1 99 ? 9.852 10.672 7.816 1 97.31 99 LEU A N 1
ATOM 759 C CA . LEU A 1 99 ? 9.734 11.367 6.535 1 97.31 99 LEU A CA 1
ATOM 760 C C . LEU A 1 99 ? 8.516 12.281 6.523 1 97.31 99 LEU A C 1
ATOM 762 O O . LEU A 1 99 ? 7.453 11.922 7.031 1 97.31 99 LEU A O 1
ATOM 766 N N . LEU A 1 100 ? 8.672 13.461 5.965 1 97.12 100 LEU A N 1
ATOM 767 C CA . LEU A 1 100 ? 7.535 14.344 5.738 1 97.12 100 LEU A CA 1
ATOM 768 C C . LEU A 1 100 ? 6.82 13.992 4.441 1 97.12 100 LEU A C 1
ATOM 770 O O . LEU A 1 100 ? 7.465 13.68 3.438 1 97.12 100 LEU A O 1
ATOM 774 N N . GLY A 1 101 ? 5.5 14.078 4.441 1 96.31 101 GLY A N 1
ATOM 775 C CA . GLY A 1 101 ? 4.699 13.719 3.285 1 96.31 101 GLY A CA 1
ATOM 776 C C . GLY A 1 101 ? 4.125 14.914 2.557 1 96.31 101 GLY A C 1
ATOM 777 O O . GLY A 1 101 ? 4.41 16.062 2.916 1 96.31 101 GLY A O 1
ATOM 778 N N . ASP A 1 102 ? 3.305 14.602 1.542 1 95.06 102 ASP A N 1
ATOM 779 C CA . ASP A 1 102 ? 2.723 15.602 0.653 1 95.06 102 ASP A CA 1
ATOM 780 C C . ASP A 1 102 ? 1.815 16.562 1.424 1 95.06 102 ASP A C 1
ATOM 782 O O . ASP A 1 102 ? 1.825 17.766 1.176 1 95.06 102 ASP A O 1
ATOM 786 N N . HIS A 1 103 ? 1.023 16.047 2.367 1 96.12 103 HIS A N 1
ATOM 787 C CA . HIS A 1 103 ? 0.107 16.875 3.129 1 96.12 103 HIS A CA 1
ATOM 788 C C . HIS A 1 103 ? 0.866 17.891 3.982 1 96.12 103 HIS A C 1
ATOM 790 O O . HIS A 1 103 ? 0.396 19.016 4.191 1 96.12 103 HIS A O 1
ATOM 796 N N . MET A 1 104 ? 1.984 17.5 4.449 1 96.69 104 MET A N 1
ATOM 797 C CA . MET A 1 104 ? 2.793 18.438 5.223 1 96.69 104 MET A CA 1
ATOM 798 C C . MET A 1 104 ? 3.344 19.547 4.332 1 96.69 104 MET A C 1
ATOM 800 O O . MET A 1 104 ? 3.408 20.703 4.742 1 96.69 104 MET A O 1
ATOM 804 N N . GLU A 1 105 ? 3.779 19.188 3.145 1 96.69 105 GLU A N 1
ATOM 805 C CA . GLU A 1 105 ? 4.227 20.188 2.195 1 96.69 105 GLU A CA 1
ATOM 806 C C . GLU A 1 105 ? 3.102 21.172 1.861 1 96.69 105 GLU A C 1
ATOM 808 O O . GLU A 1 105 ? 3.307 22.391 1.866 1 96.69 105 GLU A O 1
ATOM 813 N N . VAL A 1 106 ? 1.913 20.688 1.686 1 96.44 106 VAL A N 1
ATOM 814 C CA . VAL A 1 106 ? 0.752 21.531 1.384 1 96.44 106 VAL A CA 1
ATOM 815 C C . VAL A 1 106 ? 0.428 22.422 2.58 1 96.44 106 VAL A C 1
ATOM 817 O O . VAL A 1 106 ? 0.348 23.641 2.447 1 96.44 106 VAL A O 1
ATOM 820 N N . LEU A 1 107 ? 0.308 21.781 3.734 1 97.31 107 LEU A N 1
ATOM 821 C CA . LEU A 1 107 ? -0.081 22.484 4.949 1 97.31 107 LEU A CA 1
ATOM 822 C C . LEU A 1 107 ? 0.911 23.594 5.273 1 97.31 107 LEU A C 1
ATOM 824 O O . LEU A 1 107 ? 0.515 24.688 5.715 1 97.31 107 LEU A O 1
ATOM 828 N N . SER A 1 108 ? 2.158 23.406 5.02 1 97.25 108 SER A N 1
ATOM 829 C CA . SER A 1 108 ? 3.201 24.375 5.336 1 97.25 108 SER A CA 1
ATOM 830 C C . SER A 1 108 ? 3.396 25.375 4.195 1 97.25 108 SER A C 1
ATOM 832 O O . SER A 1 108 ? 4.32 26.188 4.23 1 97.25 108 SER A O 1
ATOM 834 N N . ASN A 1 109 ? 2.588 25.234 3.207 1 96.94 109 ASN A N 1
ATOM 835 C CA . ASN A 1 109 ? 2.666 26.094 2.027 1 96.94 109 ASN A CA 1
ATOM 836 C C . ASN A 1 109 ? 4.059 26.062 1.407 1 96.94 109 ASN A C 1
ATOM 838 O O . ASN A 1 109 ? 4.598 27.109 1.036 1 96.94 109 ASN A O 1
ATOM 842 N N . GLY A 1 110 ? 4.664 24.891 1.498 1 95.19 110 GLY A N 1
ATOM 843 C CA . GLY A 1 110 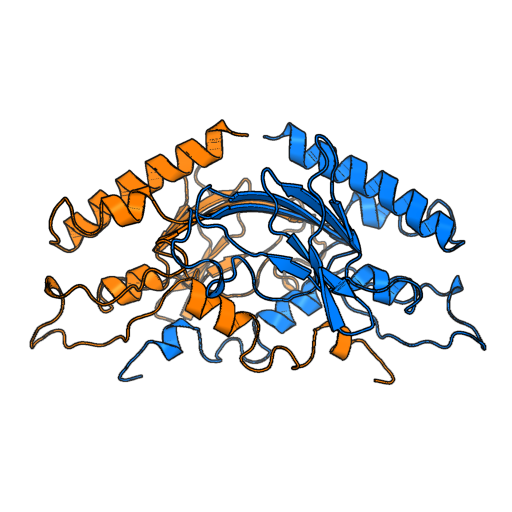? 5.918 24.672 0.794 1 95.19 110 GLY A CA 1
ATOM 844 C C . GLY A 1 110 ? 7.137 24.938 1.657 1 95.19 110 GLY A C 1
ATOM 845 O O . GLY A 1 110 ? 8.273 24.797 1.199 1 95.19 110 GLY A O 1
ATOM 846 N N . ILE A 1 111 ? 6.973 25.312 2.871 1 96 111 ILE A N 1
ATOM 847 C CA . ILE A 1 111 ? 8.102 25.5 3.77 1 96 111 ILE A CA 1
ATOM 848 C C . ILE A 1 111 ? 8.805 24.172 4.008 1 96 111 ILE A C 1
ATOM 850 O O . ILE A 1 111 ? 10.031 24.094 3.967 1 96 111 ILE A O 1
ATOM 854 N N . TYR A 1 112 ? 8.031 23.203 4.332 1 96.56 112 TYR A N 1
ATOM 855 C CA . TYR A 1 112 ? 8.539 21.844 4.375 1 96.56 112 TYR A CA 1
ATOM 856 C C . TYR A 1 112 ? 8.258 21.109 3.064 1 96.56 112 TYR A C 1
ATOM 858 O O . TYR A 1 112 ? 7.215 21.328 2.438 1 96.56 112 TYR A O 1
ATOM 866 N N . LYS A 1 113 ? 9.164 20.266 2.699 1 94.75 113 LYS A N 1
ATOM 867 C CA . LYS A 1 113 ? 9.039 19.531 1.438 1 94.75 113 LYS A CA 1
ATOM 868 C C . LYS A 1 113 ? 8.844 18.047 1.68 1 94.75 113 LYS A C 1
ATOM 870 O O . LYS A 1 113 ? 9.492 17.469 2.557 1 94.75 113 LYS A O 1
ATOM 875 N N . SER A 1 114 ? 7.891 17.531 0.887 1 95.19 114 SER A N 1
ATOM 876 C CA . SER A 1 114 ? 7.742 16.078 0.864 1 95.19 114 SER A CA 1
ATOM 877 C C . SER A 1 114 ? 9.023 15.406 0.381 1 95.19 114 SER A C 1
ATOM 879 O O . SER A 1 114 ? 9.672 15.891 -0.544 1 95.19 114 SER A O 1
ATOM 881 N N . VAL A 1 115 ? 9.32 14.242 0.904 1 94.94 115 VAL A N 1
ATOM 882 C CA . VAL A 1 115 ? 10.594 13.594 0.627 1 94.94 115 VAL A CA 1
ATOM 883 C C . VAL A 1 115 ? 10.398 12.484 -0.406 1 94.94 115 VAL A C 1
ATOM 885 O O . VAL A 1 115 ? 9.672 11.516 -0.159 1 94.94 115 VAL A O 1
ATOM 888 N N . VAL A 1 116 ? 11.023 12.641 -1.526 1 93.12 116 VAL A N 1
ATOM 889 C CA . VAL A 1 116 ? 11.078 11.547 -2.488 1 93.12 116 VAL A CA 1
ATOM 890 C C . VAL A 1 116 ? 12.023 10.461 -1.976 1 93.12 116 VAL A C 1
ATOM 892 O O . VAL A 1 116 ? 13.156 10.742 -1.577 1 93.12 116 VAL A O 1
ATOM 895 N N . HIS A 1 117 ? 11.586 9.211 -2.01 1 94.44 117 HIS A N 1
ATOM 896 C CA . HIS A 1 117 ? 12.422 8.125 -1.499 1 94.44 117 HIS A CA 1
ATOM 897 C C . HIS A 1 117 ? 12.148 6.824 -2.246 1 94.44 117 HIS A C 1
ATOM 899 O O . HIS A 1 117 ? 11.148 6.707 -2.955 1 94.44 117 HIS A O 1
ATOM 905 N N . ARG A 1 118 ? 13.016 5.961 -2.203 1 92.44 118 ARG A N 1
ATOM 906 C CA . ARG A 1 118 ? 12.938 4.629 -2.795 1 92.44 118 ARG A CA 1
ATOM 907 C C . ARG A 1 118 ? 13.641 3.598 -1.919 1 92.44 118 ARG A C 1
ATOM 909 O O . ARG A 1 118 ? 14.258 3.949 -0.913 1 92.44 118 ARG A O 1
A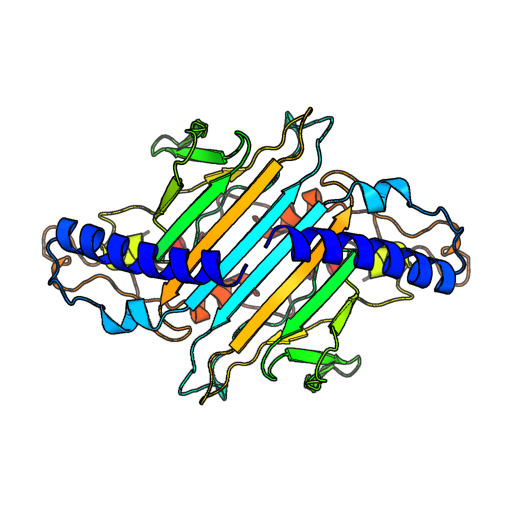TOM 916 N N . VAL A 1 119 ? 13.422 2.311 -2.24 1 92.75 119 VAL A N 1
ATOM 917 C CA . VAL A 1 119 ? 14.047 1.241 -1.467 1 92.75 119 VAL A CA 1
ATOM 918 C C . VAL A 1 119 ? 14.82 0.314 -2.398 1 92.75 119 VAL A C 1
ATOM 920 O O . VAL A 1 119 ? 14.297 -0.133 -3.42 1 92.75 119 VAL A O 1
ATOM 923 N N . THR A 1 120 ? 16.016 0.071 -2 1 89.5 120 THR A N 1
ATOM 924 C CA . THR A 1 120 ? 16.844 -0.907 -2.701 1 89.5 120 THR A CA 1
ATOM 925 C C . THR A 1 120 ? 16.906 -2.221 -1.927 1 89.5 120 THR A C 1
ATOM 927 O O . THR A 1 120 ? 16.656 -2.246 -0.718 1 89.5 120 THR A O 1
ATOM 930 N N . VAL A 1 121 ? 17.109 -3.307 -2.684 1 85.69 121 VAL A N 1
ATOM 931 C CA . VAL A 1 121 ? 17.297 -4.613 -2.061 1 85.69 121 VAL A CA 1
ATOM 932 C C . VAL A 1 121 ? 18.766 -5.012 -2.107 1 85.69 121 VAL A C 1
ATOM 934 O O . VAL A 1 121 ? 19.594 -4.277 -2.65 1 85.69 121 VAL A O 1
ATOM 937 N N . ASN A 1 122 ? 19.016 -6.09 -1.327 1 82.19 122 ASN A N 1
ATOM 938 C CA . ASN A 1 122 ? 20.406 -6.516 -1.29 1 82.19 122 ASN A CA 1
ATOM 939 C C . ASN A 1 122 ? 20.547 -8.008 -1.568 1 82.19 122 ASN A C 1
ATOM 941 O O . ASN A 1 122 ? 19.562 -8.734 -1.602 1 82.19 122 ASN A O 1
ATOM 945 N N . THR A 1 123 ? 21.75 -8.406 -1.801 1 76.81 123 THR A N 1
ATOM 946 C CA . THR A 1 123 ? 22.047 -9.758 -2.26 1 76.81 123 THR A CA 1
ATOM 947 C C . THR A 1 123 ? 22.062 -10.734 -1.091 1 76.81 123 THR A C 1
ATOM 949 O O . THR A 1 123 ? 21.875 -11.945 -1.282 1 76.81 123 THR A O 1
ATOM 952 N N . GLU A 1 124 ? 22.125 -10.305 0.032 1 77.69 124 GLU A N 1
ATOM 953 C CA . GLU A 1 124 ? 22.531 -11.234 1.083 1 77.69 124 GLU A CA 1
ATOM 954 C C . GLU A 1 124 ? 21.406 -11.438 2.096 1 77.69 124 GLU A C 1
ATOM 956 O O . GLU A 1 124 ? 21.266 -12.523 2.666 1 77.69 124 GLU A O 1
ATOM 961 N N . LYS A 1 125 ? 20.703 -10.453 2.324 1 81.12 125 LYS A N 1
ATOM 962 C CA . LYS A 1 125 ? 19.781 -10.547 3.459 1 81.12 125 LYS A CA 1
ATOM 963 C C . LYS A 1 125 ? 18.375 -10.094 3.074 1 81.12 125 LYS A C 1
ATOM 965 O O . LYS A 1 125 ? 18.219 -9.211 2.232 1 81.12 125 LYS A O 1
ATOM 970 N N . ARG A 1 126 ? 17.484 -10.727 3.768 1 85.25 126 ARG A N 1
ATOM 971 C CA . ARG A 1 126 ? 16.094 -10.289 3.689 1 85.25 126 ARG A CA 1
ATOM 972 C C . ARG A 1 126 ? 15.906 -8.93 4.359 1 85.25 126 ARG A C 1
ATOM 974 O O . ARG A 1 126 ? 16.406 -8.703 5.461 1 85.25 126 ARG A O 1
ATOM 981 N N . ARG A 1 127 ? 15.359 -8.086 3.635 1 86.38 127 ARG A N 1
ATOM 982 C CA . ARG A 1 127 ? 15.062 -6.785 4.227 1 86.38 127 ARG A CA 1
ATOM 983 C C . ARG A 1 127 ? 13.625 -6.73 4.73 1 86.38 127 ARG A C 1
ATOM 985 O O . ARG A 1 127 ? 12.695 -7.062 4 1 86.38 127 ARG A O 1
ATOM 992 N N . ILE A 1 128 ? 13.477 -6.277 5.992 1 90.56 128 ILE A N 1
ATOM 993 C CA . ILE A 1 128 ? 12.164 -6.055 6.59 1 90.56 128 ILE A CA 1
ATOM 994 C C . ILE A 1 128 ? 12.047 -4.602 7.047 1 90.56 128 ILE A C 1
ATOM 996 O O . ILE A 1 128 ? 12.984 -4.047 7.617 1 90.56 128 ILE A O 1
ATOM 1000 N N . SER A 1 129 ? 10.945 -4.023 6.738 1 93.62 129 SER A N 1
ATOM 1001 C CA . SER A 1 129 ? 10.664 -2.678 7.23 1 93.62 129 SER A CA 1
ATOM 1002 C C . SER A 1 129 ? 9.211 -2.541 7.672 1 93.62 129 SER A C 1
ATOM 1004 O O . SER A 1 129 ? 8.336 -3.26 7.184 1 93.62 129 SER A O 1
ATOM 1006 N N . ILE A 1 130 ? 8.992 -1.713 8.648 1 95 130 ILE A N 1
ATOM 1007 C CA . ILE A 1 130 ? 7.664 -1.31 9.086 1 95 130 ILE A CA 1
ATOM 1008 C C . ILE A 1 130 ? 7.477 0.188 8.859 1 95 130 ILE A C 1
ATOM 1010 O O . ILE A 1 130 ? 8.242 1.003 9.375 1 95 130 ILE A O 1
ATOM 1014 N N . VAL A 1 131 ? 6.516 0.507 8.039 1 96.69 131 VAL A N 1
ATOM 1015 C CA . VAL A 1 131 ? 6.223 1.904 7.742 1 96.69 131 VAL A CA 1
ATOM 1016 C C . VAL A 1 131 ? 4.848 2.273 8.289 1 96.69 131 VAL A C 1
ATOM 1018 O O . VAL A 1 131 ? 3.863 1.575 8.039 1 96.69 131 VAL A O 1
ATOM 1021 N N . SER A 1 132 ? 4.781 3.283 9.086 1 97.06 132 SER A N 1
ATOM 1022 C CA . SER A 1 132 ? 3.512 3.83 9.555 1 97.06 132 SER A CA 1
ATOM 1023 C C . SER A 1 132 ? 3.229 5.188 8.922 1 97.06 132 SER A C 1
ATOM 1025 O O . SER A 1 132 ? 3.945 6.156 9.172 1 97.06 132 SER A O 1
ATOM 1027 N N . LEU A 1 133 ? 2.211 5.18 8.078 1 96.75 133 LEU A N 1
ATOM 1028 C CA . LEU A 1 133 ? 1.774 6.402 7.406 1 96.75 133 LEU A CA 1
ATOM 1029 C C . LEU A 1 133 ? 0.573 7.012 8.117 1 96.75 133 LEU A C 1
ATOM 1031 O O . LEU A 1 133 ? -0.396 6.312 8.422 1 96.75 133 LEU A O 1
ATOM 1035 N N . HIS A 1 134 ? 0.648 8.336 8.352 1 95.94 134 HIS A N 1
ATOM 1036 C CA . HIS A 1 134 ? -0.415 9.016 9.086 1 95.94 134 HIS A CA 1
ATOM 1037 C C . HIS A 1 134 ? -0.998 10.164 8.273 1 95.94 134 HIS A C 1
ATOM 1039 O O . HIS A 1 134 ? -0.256 10.992 7.734 1 95.94 134 HIS A O 1
ATOM 1045 N N . SER A 1 135 ? -2.289 10.141 8.195 1 94.44 135 SER A N 1
ATOM 1046 C CA . SER A 1 135 ? -3.049 11.188 7.523 1 94.44 135 SER A CA 1
ATOM 1047 C C . SER A 1 135 ? -4.223 11.656 8.375 1 94.44 135 SER A C 1
ATOM 1049 O O . SER A 1 135 ? -4.492 11.086 9.438 1 94.44 135 SER A O 1
ATOM 1051 N N . LEU A 1 136 ? -4.859 12.781 7.953 1 93.94 136 LEU A N 1
ATOM 1052 C CA . LEU A 1 136 ? -6.137 13.141 8.562 1 93.94 136 LEU A CA 1
ATOM 1053 C C . LEU A 1 136 ? -7.238 12.188 8.125 1 93.94 136 LEU A C 1
ATOM 1055 O O . LEU A 1 136 ? -6.973 11.195 7.438 1 93.94 136 LEU A O 1
ATOM 1059 N N . ALA A 1 137 ? -8.438 12.453 8.656 1 90.38 137 ALA A N 1
ATOM 1060 C CA . ALA A 1 137 ? -9.562 11.609 8.25 1 90.38 137 ALA A CA 1
ATOM 1061 C C . ALA A 1 137 ? -9.711 11.594 6.73 1 90.38 137 ALA A C 1
ATOM 1063 O O . ALA A 1 137 ? -9.367 12.562 6.055 1 90.38 137 ALA A O 1
ATOM 1064 N N . LEU A 1 138 ? -10.305 10.555 6.145 1 88.56 138 LEU A N 1
ATOM 1065 C CA . LEU A 1 138 ? -10.367 10.281 4.711 1 88.56 138 LEU A CA 1
ATOM 1066 C C . LEU A 1 138 ? -10.867 11.5 3.947 1 88.56 138 LEU A C 1
ATOM 1068 O O . LEU A 1 138 ? -10.266 11.906 2.947 1 88.56 138 LEU A O 1
ATOM 1072 N N . GLY A 1 139 ? -11.844 12.094 4.453 1 87.94 139 GLY A N 1
ATOM 1073 C CA . GLY A 1 139 ? -12.477 13.188 3.73 1 87.94 139 GLY A CA 1
ATOM 1074 C C . GLY A 1 139 ? -12 14.555 4.184 1 87.94 139 GLY A C 1
ATOM 1075 O O . GLY A 1 139 ? -12.375 15.578 3.6 1 87.94 139 GLY A O 1
ATOM 1076 N N . LYS A 1 140 ? -11.164 14.602 5.191 1 91.62 140 LYS A N 1
ATOM 1077 C CA . LYS A 1 140 ? -10.688 15.883 5.703 1 91.62 140 LYS A CA 1
ATOM 1078 C C . LYS A 1 140 ? -9.664 16.5 4.758 1 91.62 140 LYS A C 1
ATOM 1080 O O . LYS A 1 140 ? -8.641 15.898 4.453 1 91.62 140 LYS A O 1
ATOM 1085 N N . LYS A 1 141 ? -9.945 17.703 4.363 1 93.5 141 LYS A N 1
ATOM 1086 C CA . LYS A 1 141 ? -9.062 18.406 3.436 1 93.5 141 LYS A CA 1
ATOM 1087 C C . LYS A 1 141 ? -7.914 19.094 4.176 1 93.5 141 LYS A C 1
ATOM 1089 O O . LYS A 1 141 ? -8.117 19.656 5.25 1 93.5 141 LYS A O 1
ATOM 1094 N N . VAL A 1 142 ? -6.773 19.031 3.564 1 95.5 142 VAL A N 1
ATOM 1095 C CA . VAL A 1 142 ? -5.594 19.766 4.016 1 95.5 142 VAL A CA 1
ATOM 1096 C C . VAL A 1 142 ? -5.32 20.938 3.076 1 95.5 142 VAL A C 1
ATOM 1098 O O . VAL A 1 142 ? -5.402 20.797 1.854 1 95.5 142 VAL A O 1
ATOM 1101 N N . ARG A 1 143 ? -5.082 22.078 3.639 1 95.75 143 ARG A N 1
ATOM 1102 C CA . ARG A 1 143 ? -4.742 23.312 2.928 1 95.75 143 ARG A CA 1
ATOM 1103 C C . ARG A 1 143 ? -3.625 24.062 3.641 1 95.75 143 ARG A C 1
ATOM 1105 O O . ARG A 1 143 ? -3.355 23.812 4.816 1 95.75 143 ARG A O 1
ATOM 1112 N N . PRO A 1 144 ? -2.996 24.984 2.861 1 96.75 144 PRO A N 1
ATOM 1113 C CA . PRO A 1 144 ? -1.989 25.781 3.562 1 96.75 144 PRO A CA 1
ATOM 1114 C C . PRO A 1 144 ? -2.559 26.516 4.773 1 96.75 144 PRO A C 1
ATOM 1116 O O . PRO A 1 144 ? -3.633 27.109 4.691 1 96.75 144 PRO A O 1
ATOM 1119 N N . ALA A 1 145 ? -1.858 26.359 5.867 1 96.94 145 ALA A N 1
ATOM 1120 C CA . ALA A 1 145 ? -2.273 27.109 7.051 1 96.94 145 ALA A CA 1
ATOM 1121 C C . ALA A 1 145 ? -2.318 28.609 6.762 1 96.94 145 ALA A C 1
ATOM 1123 O O . ALA A 1 145 ? -1.363 29.172 6.223 1 96.94 145 ALA A O 1
ATOM 1124 N N . SER A 1 146 ? -3.367 29.188 7.18 1 95.81 146 SER A N 1
ATOM 1125 C CA . SER A 1 146 ? -3.572 30.609 6.879 1 95.81 146 SER A CA 1
ATOM 1126 C C . SER A 1 146 ? -2.439 31.453 7.434 1 95.81 146 SER A C 1
ATOM 1128 O O . SER A 1 146 ? -2.049 32.469 6.82 1 95.81 146 SER A O 1
ATOM 1130 N N . ALA A 1 147 ? -1.902 31.047 8.562 1 96.25 147 ALA A N 1
ATOM 1131 C CA . ALA A 1 147 ? -0.84 31.781 9.227 1 96.25 147 ALA A CA 1
ATOM 1132 C C . ALA A 1 147 ? 0.446 31.766 8.406 1 96.25 147 ALA A C 1
ATOM 1134 O O . ALA A 1 147 ? 1.361 32.562 8.656 1 96.25 147 ALA A O 1
ATOM 1135 N N . LEU A 1 148 ? 0.486 30.875 7.453 1 96.62 148 LEU A N 1
ATOM 1136 C CA . LEU A 1 148 ? 1.725 30.703 6.703 1 96.62 148 LEU A CA 1
ATOM 1137 C C . LEU A 1 148 ? 1.603 31.297 5.305 1 96.62 148 LEU A C 1
ATOM 1139 O O . LEU A 1 148 ? 2.508 31.141 4.48 1 96.62 148 LEU A O 1
ATOM 1143 N N . VAL A 1 149 ? 0.531 31.906 5.012 1 95.69 149 VAL A N 1
ATOM 1144 C CA . VAL A 1 149 ? 0.281 32.562 3.73 1 95.69 149 VAL A CA 1
ATOM 1145 C C . VAL A 1 149 ? 0.273 34.094 3.922 1 95.69 149 VAL A C 1
ATOM 1147 O O . VAL A 1 149 ? -0.492 34.594 4.734 1 95.69 149 VAL A O 1
ATOM 1150 N N . ASN A 1 150 ? 1.182 34.75 3.232 1 94.94 150 ASN A N 1
ATOM 1151 C CA . ASN A 1 150 ? 1.273 36.219 3.248 1 94.94 150 ASN A CA 1
ATOM 1152 C C . ASN A 1 150 ? 1.868 36.75 1.951 1 94.94 150 ASN A C 1
ATOM 1154 O O . ASN A 1 150 ? 1.952 36.031 0.955 1 94.94 150 ASN A O 1
ATOM 1158 N N . GLU A 1 151 ? 2.221 38 2.018 1 94.06 151 GLU A N 1
ATOM 1159 C CA . GLU A 1 151 ? 2.705 38.625 0.796 1 94.06 151 GLU A CA 1
ATOM 1160 C C . GLU A 1 151 ? 4.016 38 0.331 1 94.06 151 GLU A C 1
ATOM 1162 O O . GLU A 1 151 ? 4.266 37.906 -0.871 1 94.06 151 GLU A O 1
ATOM 1167 N N . GLN A 1 152 ? 4.848 37.594 1.245 1 93 152 GLN A N 1
ATOM 1168 C CA . GLN A 1 152 ? 6.152 37 0.938 1 93 152 GLN A CA 1
ATOM 1169 C C . GLN A 1 152 ? 6.035 35.5 0.632 1 93 152 GLN A C 1
ATOM 1171 O O . GLN A 1 152 ? 6.914 34.938 -0.013 1 93 152 GLN A O 1
ATOM 1176 N N . ASN A 1 153 ? 5.012 34.938 1.182 1 93.44 153 ASN A N 1
ATOM 1177 C CA . ASN A 1 153 ? 4.711 33.531 0.957 1 93.44 153 ASN A CA 1
ATOM 1178 C C . ASN A 1 153 ? 3.271 33.344 0.487 1 93.44 153 ASN A C 1
ATOM 1180 O O . ASN A 1 153 ? 2.414 32.906 1.261 1 93.44 153 ASN A O 1
ATOM 1184 N N . ILE A 1 154 ? 3.102 33.531 -0.78 1 94 154 ILE A N 1
ATOM 1185 C CA . ILE A 1 154 ? 1.749 33.531 -1.328 1 94 154 ILE A CA 1
ATOM 1186 C C . ILE A 1 154 ? 1.207 32.125 -1.382 1 94 154 ILE A C 1
ATOM 1188 O O . ILE A 1 154 ? 1.977 31.141 -1.363 1 94 154 ILE A O 1
ATOM 1192 N N . LEU A 1 155 ? -0.011 32.031 -1.419 1 94.81 155 LEU A N 1
ATOM 1193 C CA . LEU A 1 155 ? -0.675 30.75 -1.484 1 94.81 155 LEU A CA 1
ATOM 1194 C C . LEU A 1 155 ? -0.177 29.938 -2.678 1 94.81 155 LEU A C 1
ATOM 1196 O O . LEU A 1 155 ? -0.34 30.359 -3.826 1 94.81 155 LEU A O 1
ATOM 1200 N N . SER A 1 156 ? 0.345 28.766 -2.385 1 94.81 156 SER A N 1
ATOM 1201 C CA . SER A 1 156 ? 1.033 28.031 -3.443 1 94.81 156 SER A CA 1
ATOM 1202 C C . SER A 1 156 ? 0.367 26.688 -3.709 1 94.81 156 SER A C 1
ATOM 1204 O O . SER A 1 156 ? 0.668 26.031 -4.703 1 94.81 156 SER A O 1
ATOM 1206 N N . TYR A 1 157 ? -0.572 26.297 -2.852 1 95.31 157 TYR A N 1
ATOM 1207 C CA . TYR A 1 157 ? -1.184 24.969 -2.99 1 95.31 157 TYR A CA 1
ATOM 1208 C C . TYR A 1 157 ? -2.699 25.062 -2.869 1 95.31 157 TYR A C 1
ATOM 1210 O O . TYR A 1 157 ? -3.221 25.828 -2.057 1 95.31 157 TYR A O 1
ATOM 1218 N N . LYS A 1 158 ? -3.379 24.156 -3.584 1 94.25 158 LYS A N 1
ATOM 1219 C CA . LYS A 1 158 ? -4.797 23.891 -3.375 1 94.25 158 LYS A CA 1
ATOM 1220 C C . LYS A 1 158 ? -5.004 22.859 -2.26 1 94.25 158 LYS A C 1
ATOM 1222 O O . LYS A 1 158 ? -4.055 22.203 -1.829 1 94.25 158 LYS A O 1
ATOM 1227 N N . GLU A 1 159 ? -6.207 22.797 -1.816 1 94.44 159 GLU A N 1
ATOM 1228 C CA . GLU A 1 159 ? -6.504 21.828 -0.772 1 94.44 159 GLU A CA 1
ATOM 1229 C C . GLU A 1 159 ? -6.688 20.422 -1.36 1 94.44 159 GLU A C 1
ATOM 1231 O O . GLU A 1 159 ? -7.016 20.281 -2.541 1 94.44 159 GLU A O 1
ATOM 1236 N N . GLY A 1 160 ? -6.496 19.422 -0.609 1 91.81 160 GLY A N 1
ATOM 1237 C CA . GLY A 1 160 ? -6.711 18.031 -0.96 1 91.81 160 GLY A CA 1
ATOM 1238 C C . GLY A 1 160 ? -6.867 17.125 0.249 1 91.81 160 GLY A C 1
ATOM 1239 O O . GLY A 1 160 ? -6.434 17.484 1.349 1 91.81 160 GLY A O 1
ATOM 1240 N N . SER A 1 161 ? -7.566 15.992 0.013 1 90.56 161 SER A N 1
ATOM 1241 C CA . SER A 1 161 ? -7.77 15.016 1.08 1 90.56 161 SER A CA 1
ATOM 1242 C C . SER A 1 161 ? -7.156 13.664 0.718 1 90.56 161 SER A C 1
ATOM 1244 O O . SER A 1 161 ? -6.738 13.453 -0.421 1 90.56 161 SER A O 1
ATOM 1246 N N . PHE A 1 162 ? -7.066 12.844 1.747 1 88.75 162 PHE A N 1
ATOM 1247 C CA . PHE A 1 162 ? -6.605 11.484 1.499 1 88.75 162 PHE A CA 1
ATOM 1248 C C . PHE A 1 162 ? -7.523 10.781 0.508 1 88.75 162 PHE A C 1
ATOM 1250 O O . PHE A 1 162 ? -7.055 10.031 -0.352 1 88.75 162 PHE A O 1
ATOM 1257 N N . SER A 1 163 ? -8.797 11.031 0.596 1 86.31 163 SER A N 1
ATOM 1258 C CA . SER A 1 163 ? -9.758 10.469 -0.353 1 86.31 163 SER A CA 1
ATOM 1259 C C . SER A 1 163 ? -9.461 10.93 -1.775 1 86.31 163 SER A C 1
ATOM 1261 O O . SER A 1 163 ? -9.555 10.141 -2.721 1 86.31 163 SER A O 1
ATOM 1263 N N . ASP A 1 164 ? -9.094 12.203 -1.916 1 85.31 164 ASP A N 1
ATOM 1264 C CA . ASP A 1 164 ? -8.727 12.727 -3.23 1 85.31 164 ASP A CA 1
ATOM 1265 C C . ASP A 1 164 ? -7.527 11.977 -3.807 1 85.31 164 ASP A C 1
ATOM 1267 O O . ASP A 1 164 ? -7.492 11.68 -5 1 85.31 164 ASP A O 1
ATOM 1271 N N . PHE A 1 165 ? -6.578 11.672 -3.023 1 85.88 165 PHE A N 1
ATOM 1272 C CA . PHE A 1 165 ? -5.387 10.938 -3.434 1 85.88 165 PHE A CA 1
ATOM 1273 C C . PHE A 1 165 ? -5.746 9.531 -3.881 1 85.88 165 PHE A C 1
ATOM 1275 O O . PHE A 1 165 ? -5.277 9.062 -4.922 1 85.88 165 PHE A O 1
ATOM 1282 N N . LEU A 1 166 ? -6.531 8.875 -3.057 1 83.44 166 LEU A N 1
ATOM 1283 C CA . LEU A 1 166 ? -6.945 7.52 -3.387 1 83.44 166 LEU A CA 1
ATOM 1284 C C . LEU A 1 166 ? -7.676 7.484 -4.723 1 83.44 166 LEU A C 1
ATOM 1286 O O . LEU A 1 166 ? -7.469 6.57 -5.523 1 83.44 166 LEU A O 1
ATOM 1290 N N . ASP A 1 167 ? -8.469 8.445 -4.938 1 79.19 167 ASP A N 1
ATOM 1291 C CA . ASP A 1 167 ? -9.156 8.555 -6.219 1 79.19 167 ASP A CA 1
ATOM 1292 C C . ASP A 1 167 ? -8.172 8.766 -7.359 1 79.19 167 ASP A C 1
ATOM 1294 O O . ASP A 1 167 ? -8.344 8.211 -8.445 1 79.19 167 ASP A O 1
ATOM 1298 N N . PHE A 1 168 ? -7.188 9.594 -7.113 1 78.12 168 PHE A N 1
ATOM 1299 C CA . PHE A 1 168 ? -6.164 9.891 -8.102 1 78.12 168 PHE A CA 1
ATOM 1300 C C . PHE A 1 168 ? -5.426 8.625 -8.516 1 78.12 168 PHE A C 1
ATOM 1302 O O . PHE A 1 168 ? -5.211 8.383 -9.711 1 78.12 168 PHE A O 1
ATOM 1309 N N . ILE A 1 169 ? -4.996 7.797 -7.559 1 75.81 169 ILE A N 1
ATOM 1310 C CA . ILE A 1 169 ? -4.168 6.641 -7.887 1 75.81 169 ILE A CA 1
ATOM 1311 C C . ILE A 1 169 ? -5.039 5.516 -8.438 1 75.81 169 ILE A C 1
ATOM 1313 O O . ILE A 1 169 ? -4.535 4.586 -9.07 1 75.81 169 ILE A O 1
ATOM 1317 N N . SER A 1 170 ? -6.203 5.48 -7.992 1 68.94 170 SER A N 1
ATOM 1318 C CA . SER A 1 170 ? -7.105 4.473 -8.539 1 68.94 170 SER A CA 1
ATOM 1319 C C . SER A 1 170 ? -7.383 4.73 -10.023 1 68.94 170 SER A C 1
ATOM 1321 O O . SER A 1 170 ? -7.82 3.83 -10.742 1 68.94 170 SER A O 1
ATOM 1323 N N . GLY A 1 171 ? -6.699 5.93 -10.625 1 56.66 171 GLY A N 1
ATOM 1324 C CA . GLY A 1 171 ? -6.93 6.355 -11.992 1 56.66 171 GLY A CA 1
ATOM 1325 C C . GLY A 1 171 ? -8.242 7.086 -12.18 1 56.66 171 GLY A C 1
ATOM 1326 O O . GLY A 1 171 ? -9.164 6.938 -11.367 1 56.66 171 GLY A O 1
ATOM 1327 N N . GLU A 1 172 ? -8.328 8.461 -12.562 1 45.72 172 GLU A N 1
ATOM 1328 C CA . GLU A 1 172 ? -9.57 9.016 -13.094 1 45.72 172 GLU A CA 1
ATOM 1329 C C . GLU A 1 172 ? -10.461 7.926 -13.68 1 45.72 172 GLU A C 1
ATOM 1331 O O . GLU A 1 172 ? -11.688 8.039 -13.664 1 45.72 172 GLU A O 1
ATOM 1336 N N . ASP A 1 173 ? -10.039 7.062 -14.758 1 38.53 173 ASP A N 1
ATOM 1337 C CA . ASP A 1 173 ? -10.75 5.945 -15.367 1 38.53 173 ASP A CA 1
ATOM 1338 C C . ASP A 1 173 ? -10.477 4.641 -14.625 1 38.53 173 ASP A C 1
ATOM 1340 O O . ASP A 1 173 ? -9.445 4.004 -14.844 1 38.53 173 ASP A O 1
ATOM 1344 N N . ILE A 1 174 ? -10.961 4.461 -13.445 1 42.47 174 ILE A N 1
ATOM 1345 C CA . ILE A 1 174 ? -11.141 3.172 -12.789 1 42.47 174 ILE A CA 1
ATOM 1346 C C . ILE A 1 174 ? -10.961 2.043 -13.797 1 42.47 174 ILE A C 1
ATOM 1348 O O . ILE A 1 174 ? -10.68 0.901 -13.422 1 42.47 174 ILE A O 1
ATOM 1352 N N . VAL A 1 175 ? -11.711 2.086 -14.805 1 38.38 175 VAL A N 1
ATOM 1353 C CA . VAL A 1 175 ? -11.82 1.216 -15.969 1 38.38 175 VAL A CA 1
ATOM 1354 C C . VAL A 1 175 ? -10.5 1.193 -16.734 1 38.38 175 VAL A C 1
ATOM 1356 O O . VAL A 1 175 ? -10.43 0.685 -17.844 1 38.38 175 VAL A O 1
ATOM 1359 N N . LYS A 1 176 ? -9.617 2.168 -16.547 1 45.34 176 LYS A N 1
ATOM 1360 C CA . LYS A 1 176 ? -8.414 2.039 -17.375 1 45.34 176 LYS A CA 1
ATOM 1361 C C . LYS A 1 176 ? -7.633 0.784 -17 1 45.34 176 LYS A C 1
ATOM 1363 O O . LYS A 1 176 ? -7.887 0.17 -15.961 1 45.34 176 LYS A O 1
ATOM 1368 N N . GLU A 1 177 ? -6.477 0.505 -17.688 1 53.78 177 GLU A N 1
ATOM 1369 C CA . GLU A 1 177 ? -5.793 -0.761 -17.922 1 53.78 177 GLU A CA 1
ATOM 1370 C C . GLU A 1 177 ? -5.148 -1.287 -16.641 1 53.78 177 GLU A C 1
ATOM 1372 O O . GLU A 1 177 ? -4.41 -0.565 -15.969 1 53.78 177 GLU A O 1
ATOM 1377 N N . LYS A 1 178 ? -5.832 -2.145 -15.883 1 68.31 178 LYS A N 1
ATOM 1378 C CA . LYS A 1 178 ? -5.211 -2.99 -14.875 1 68.31 178 LYS A CA 1
ATOM 1379 C C . LYS A 1 178 ? -3.912 -3.604 -15.383 1 68.31 178 LYS A C 1
ATOM 1381 O O . LYS A 1 178 ? -3.781 -3.881 -16.578 1 68.31 178 LYS A O 1
ATOM 1386 N N . TYR A 1 179 ? -3.039 -3.504 -14.383 1 73.75 179 TYR A N 1
ATOM 1387 C CA . TYR A 1 179 ? -1.772 -4.105 -14.789 1 73.75 179 TYR A CA 1
ATOM 1388 C C . TYR A 1 179 ? -1.999 -5.434 -15.492 1 73.75 179 TYR A C 1
ATOM 1390 O O . TYR A 1 179 ? -1.303 -5.758 -16.453 1 73.75 179 TYR A O 1
ATOM 1398 N N . ILE A 1 180 ? -2.982 -6.105 -15 1 81.38 180 ILE A N 1
ATOM 1399 C CA . ILE A 1 180 ? -3.244 -7.426 -15.57 1 81.38 180 ILE A CA 1
ATOM 1400 C C . ILE A 1 180 ? -3.627 -7.285 -17.031 1 81.38 180 ILE A C 1
ATOM 1402 O O . ILE A 1 180 ? -3.354 -8.18 -17.844 1 81.38 180 ILE A O 1
ATOM 1406 N N . ASP A 1 181 ? -4.262 -6.238 -17.359 1 79.81 181 ASP A N 1
ATOM 1407 C CA . ASP A 1 181 ? -4.664 -6.016 -18.75 1 79.81 181 ASP A CA 1
ATOM 1408 C C . ASP A 1 181 ? -3.447 -5.887 -19.656 1 79.81 181 ASP A C 1
ATOM 1410 O O . ASP A 1 181 ? -3.514 -6.227 -20.844 1 79.81 181 ASP A O 1
ATOM 1414 N N . LYS A 1 182 ? -2.322 -5.434 -19.078 1 77.38 182 LYS A N 1
ATOM 1415 C CA . LYS A 1 182 ? -1.078 -5.324 -19.844 1 77.38 182 LYS A CA 1
ATOM 1416 C C . LYS A 1 182 ? -0.462 -6.695 -20.094 1 77.38 182 LYS A C 1
ATOM 1418 O O . LYS A 1 182 ? 0.379 -6.855 -20.984 1 77.38 182 LYS A O 1
ATOM 1423 N N . LEU A 1 183 ? -0.881 -7.664 -19.297 1 83.62 183 LEU A N 1
ATOM 1424 C CA . LEU A 1 183 ? -0.303 -9 -19.406 1 83.62 183 LEU A CA 1
ATOM 1425 C C . LEU A 1 183 ? -1.142 -9.875 -20.328 1 83.62 183 LEU A C 1
ATOM 1427 O O . LEU A 1 183 ? -0.699 -10.953 -20.75 1 83.62 183 LEU A O 1
ATOM 1431 N N . LYS A 1 184 ? -2.291 -9.414 -20.641 1 86.81 184 LYS A N 1
ATOM 1432 C CA . LYS A 1 184 ? -3.145 -10.203 -21.531 1 86.81 184 LYS A CA 1
ATOM 1433 C C . LYS A 1 184 ? -2.648 -10.133 -22.969 1 86.81 184 LYS A C 1
ATOM 1435 O O . LYS A 1 184 ? -2.262 -9.07 -23.453 1 86.81 184 LYS A O 1
ATOM 1440 N N . ILE A 1 185 ? -2.449 -11.195 -23.625 1 83.31 185 ILE A N 1
ATOM 1441 C CA . ILE A 1 185 ? -1.998 -11.242 -25.016 1 83.31 185 ILE A CA 1
ATOM 1442 C C . ILE A 1 185 ? -3.139 -10.836 -25.938 1 83.31 185 ILE A C 1
ATOM 1444 O O . ILE A 1 185 ? -2.941 -10.039 -26.859 1 83.31 185 ILE A O 1
ATOM 1448 N N . ASN A 1 186 ? -4.285 -11.469 -25.859 1 63.88 186 ASN A N 1
ATOM 1449 C CA . ASN A 1 186 ? -5.422 -11.078 -26.688 1 63.88 186 ASN A CA 1
ATOM 1450 C C . ASN A 1 186 ? -6.52 -10.414 -25.859 1 63.88 186 ASN A C 1
ATOM 1452 O O . ASN A 1 186 ? -7.387 -11.102 -25.312 1 63.88 186 ASN A O 1
ATOM 1456 N N . PRO A 1 187 ? -6.387 -9.133 -25.719 1 54.38 187 PRO A N 1
ATOM 1457 C CA . PRO A 1 187 ? -7.383 -8.508 -24.844 1 54.38 187 PRO A CA 1
ATOM 1458 C C . PRO A 1 187 ? -8.805 -8.625 -25.391 1 54.38 187 PRO A C 1
ATOM 1460 O O . PRO A 1 187 ? -9 -8.75 -26.609 1 54.38 187 PRO A O 1
ATOM 1463 N N . MET B 1 1 ? 3.672 -9.305 17.438 1 43.22 1 MET B N 1
ATOM 1464 C CA . MET B 1 1 ? 3.502 -8.914 16.031 1 43.22 1 MET B CA 1
ATOM 1465 C C . MET B 1 1 ? 4.266 -9.852 15.109 1 43.22 1 MET B C 1
ATOM 1467 O O . MET B 1 1 ? 3.771 -10.219 14.039 1 43.22 1 MET B O 1
ATOM 1471 N N . GLY B 1 2 ? 5.516 -10.305 15.586 1 60.19 2 GLY B N 1
ATOM 1472 C CA . GLY B 1 2 ? 6.348 -11.219 14.812 1 60.19 2 GLY B CA 1
ATOM 1473 C C . GLY B 1 2 ? 5.68 -12.547 14.531 1 60.19 2 GLY B C 1
ATOM 1474 O O . GLY B 1 2 ? 5.852 -13.117 13.453 1 60.19 2 GLY B O 1
ATOM 1475 N N . ASN B 1 3 ? 4.547 -12.672 15.258 1 82.88 3 ASN B N 1
ATOM 1476 C CA . ASN B 1 3 ? 3.941 -14 15.195 1 82.88 3 ASN B CA 1
ATOM 1477 C C . ASN B 1 3 ? 2.881 -14.078 14.094 1 82.88 3 ASN B C 1
ATOM 1479 O O . ASN B 1 3 ? 2.814 -15.062 13.359 1 82.88 3 ASN B O 1
ATOM 1483 N N . TYR B 1 4 ? 2.225 -12.938 13.75 1 88.19 4 TYR B N 1
ATOM 1484 C CA . TYR B 1 4 ? 1.153 -13.008 12.766 1 88.19 4 TYR B CA 1
ATOM 1485 C C . TYR B 1 4 ? 1.719 -13.055 11.352 1 88.19 4 TYR B C 1
ATOM 1487 O O . TYR B 1 4 ? 1.224 -13.797 10.5 1 88.19 4 TYR B O 1
ATOM 1495 N N . THR B 1 5 ? 2.791 -12.305 11.109 1 89.56 5 THR B N 1
ATOM 1496 C CA . THR B 1 5 ? 3.42 -12.281 9.797 1 89.56 5 THR B CA 1
ATOM 1497 C C . THR B 1 5 ? 3.922 -13.672 9.414 1 89.56 5 THR B C 1
ATOM 1499 O O . THR B 1 5 ? 3.695 -14.125 8.289 1 89.56 5 THR B O 1
ATOM 1502 N N . THR B 1 6 ? 4.539 -14.297 10.352 1 90.38 6 THR B N 1
ATOM 1503 C CA . THR B 1 6 ? 5.059 -15.633 10.109 1 90.38 6 THR B CA 1
ATOM 1504 C C . THR B 1 6 ? 3.92 -16.625 9.906 1 90.38 6 THR B C 1
ATOM 1506 O O . THR B 1 6 ? 3.98 -17.469 9.008 1 90.38 6 THR B O 1
ATOM 1509 N N . ALA B 1 7 ? 2.922 -16.469 10.695 1 94.31 7 ALA B N 1
ATOM 1510 C CA . ALA B 1 7 ? 1.771 -17.359 10.586 1 94.31 7 ALA B CA 1
ATOM 1511 C C . ALA B 1 7 ? 1.07 -17.188 9.242 1 94.31 7 ALA B C 1
ATOM 1513 O O . ALA B 1 7 ? 0.644 -18.172 8.617 1 94.31 7 ALA B O 1
ATOM 1514 N N . ALA B 1 8 ? 0.943 -15.961 8.805 1 94.81 8 ALA B N 1
ATOM 1515 C CA . ALA B 1 8 ? 0.306 -15.664 7.523 1 94.81 8 ALA B CA 1
ATOM 1516 C C . ALA B 1 8 ? 1.105 -16.266 6.367 1 94.81 8 ALA B C 1
ATOM 1518 O O . ALA B 1 8 ? 0.529 -16.766 5.398 1 94.81 8 ALA B O 1
ATOM 1519 N N . GLN B 1 9 ? 2.391 -16.203 6.492 1 93.25 9 GLN B N 1
ATOM 1520 C CA . GLN B 1 9 ? 3.25 -16.797 5.465 1 93.25 9 GLN B CA 1
ATOM 1521 C C . GLN B 1 9 ? 3.053 -18.297 5.371 1 93.25 9 GLN B C 1
ATOM 1523 O O . GLN B 1 9 ? 2.943 -18.859 4.277 1 93.25 9 GLN B O 1
ATOM 1528 N N . LYS B 1 10 ? 3.07 -18.938 6.484 1 95 10 LYS B N 1
ATOM 1529 C CA . LYS B 1 10 ? 2.867 -20.375 6.504 1 95 10 LYS B CA 1
ATOM 1530 C C . LYS B 1 10 ? 1.503 -20.75 5.934 1 95 10 LYS B C 1
ATOM 1532 O O . LYS B 1 10 ? 1.384 -21.719 5.18 1 95 10 LYS B O 1
ATOM 1537 N N . LEU B 1 11 ? 0.511 -20.016 6.309 1 96.44 11 LEU B N 1
ATOM 1538 C CA . LEU B 1 11 ? -0.825 -20.25 5.773 1 96.44 11 LEU B CA 1
ATOM 1539 C C . LEU B 1 11 ? -0.831 -20.109 4.254 1 96.44 11 LEU B C 1
ATOM 1541 O O . LEU B 1 11 ? -1.438 -20.938 3.557 1 96.44 11 LEU B O 1
ATOM 1545 N N . GLN B 1 12 ? -0.212 -19.094 3.789 1 95.69 12 GLN B N 1
ATOM 1546 C CA . GLN B 1 12 ? -0.161 -18.859 2.348 1 95.69 12 GLN B CA 1
ATOM 1547 C C . GLN B 1 12 ? 0.494 -20.047 1.629 1 95.69 12 GLN B C 1
ATOM 1549 O O . GLN B 1 12 ? 0.044 -20.453 0.556 1 95.69 12 GLN B O 1
ATOM 1554 N N . GLU B 1 13 ? 1.578 -20.562 2.172 1 95.31 13 GLU B N 1
ATOM 1555 C CA . GLU B 1 13 ? 2.232 -21.734 1.584 1 95.31 13 GLU B CA 1
ATOM 1556 C C . GLU B 1 13 ? 1.267 -22.906 1.466 1 95.31 13 GLU B C 1
ATOM 1558 O O . GLU B 1 13 ? 1.209 -23.578 0.427 1 95.31 13 GLU B O 1
ATOM 1563 N N . GLU B 1 14 ? 0.518 -23.125 2.492 1 95.44 14 GLU B N 1
ATOM 1564 C CA . GLU B 1 14 ? -0.453 -24.203 2.496 1 95.44 14 GLU B CA 1
ATOM 1565 C C . GLU B 1 14 ? -1.572 -23.953 1.49 1 95.44 14 GLU B C 1
ATOM 1567 O O . GLU B 1 14 ? -1.991 -24.875 0.777 1 95.44 14 GLU B O 1
ATOM 1572 N N . LEU B 1 15 ? -2.068 -22.781 1.445 1 96.44 15 LEU B N 1
ATOM 1573 C CA . LEU B 1 15 ? -3.117 -22.406 0.5 1 96.44 15 LEU B CA 1
ATOM 1574 C C . LEU B 1 15 ? -2.654 -22.625 -0.937 1 96.44 15 LEU B C 1
ATOM 1576 O O . LEU B 1 15 ? -3.404 -23.141 -1.765 1 96.44 15 LEU B O 1
ATOM 1580 N N . MET B 1 16 ? -1.425 -22.25 -1.203 1 96.31 16 MET B N 1
ATOM 1581 C CA . MET B 1 16 ? -0.894 -22.375 -2.557 1 96.31 16 MET B CA 1
ATOM 1582 C C . MET B 1 16 ? -0.812 -23.844 -2.967 1 96.31 16 MET B C 1
ATOM 1584 O O . MET B 1 16 ? -1.099 -24.188 -4.117 1 96.31 16 MET B O 1
ATOM 1588 N N . GLN B 1 17 ? -0.447 -24.656 -2.035 1 94.62 17 GLN B N 1
ATOM 1589 C CA . GLN B 1 17 ? -0.41 -26.078 -2.32 1 94.62 17 GLN B CA 1
ATOM 1590 C C . GLN B 1 17 ? -1.786 -26.594 -2.732 1 94.62 17 GLN B C 1
ATOM 1592 O O . GLN B 1 17 ? -1.913 -27.312 -3.723 1 94.62 17 GLN B O 1
ATOM 1597 N N . VAL B 1 18 ? -2.779 -26.219 -2.027 1 95.31 18 VAL B N 1
ATOM 1598 C CA . VAL B 1 18 ? -4.141 -26.672 -2.303 1 95.31 18 VAL B CA 1
ATOM 1599 C C . VAL B 1 18 ? -4.613 -26.094 -3.637 1 95.31 18 VAL B C 1
ATOM 1601 O O . VAL B 1 18 ? -5.234 -26.797 -4.438 1 95.31 18 VAL B O 1
ATOM 1604 N N . ILE B 1 19 ? -4.324 -24.859 -3.922 1 96.44 19 ILE B N 1
ATOM 1605 C CA . ILE B 1 19 ? -4.746 -24.188 -5.148 1 96.44 19 ILE B CA 1
ATOM 1606 C C . ILE B 1 19 ? -4.074 -24.859 -6.352 1 96.44 19 ILE B C 1
ATOM 1608 O O . ILE B 1 19 ? -4.73 -25.156 -7.348 1 96.44 19 ILE B O 1
ATOM 1612 N N . PHE B 1 20 ? -2.777 -25.078 -6.238 1 96.81 20 PHE B N 1
ATOM 1613 C CA . PHE B 1 20 ? -2.066 -25.703 -7.344 1 96.81 20 PHE B CA 1
ATOM 1614 C C . PHE B 1 20 ? -2.576 -27.125 -7.582 1 96.81 20 PHE B C 1
ATOM 1616 O O . PHE B 1 20 ? -2.707 -27.562 -8.727 1 96.81 20 PHE B O 1
ATOM 1623 N N . GLU B 1 21 ? -2.889 -27.812 -6.465 1 96 21 GLU B N 1
ATOM 1624 C CA . GLU B 1 21 ? -3.48 -29.141 -6.605 1 96 21 GLU B CA 1
ATOM 1625 C C . GLU B 1 21 ? -4.805 -29.078 -7.355 1 96 21 GLU B C 1
ATOM 1627 O O . GLU B 1 21 ? -5.086 -29.922 -8.203 1 96 21 GLU B O 1
ATOM 1632 N N . SER B 1 22 ? -5.562 -28.109 -7.066 1 96.56 22 SER B N 1
ATOM 1633 C CA . SER B 1 22 ? -6.867 -27.953 -7.711 1 96.56 22 SER B CA 1
ATOM 1634 C C . SER B 1 22 ? -6.715 -27.641 -9.195 1 96.56 22 SER B C 1
ATOM 1636 O O . SER B 1 22 ? -7.645 -27.844 -9.977 1 96.56 22 SER B O 1
ATOM 1638 N N . LEU B 1 23 ? -5.594 -27.203 -9.641 1 97 23 LEU B N 1
ATOM 1639 C CA . LEU B 1 23 ? -5.312 -26.875 -11.031 1 97 23 LEU B CA 1
ATOM 1640 C C . LEU B 1 23 ? -4.672 -28.062 -11.742 1 97 23 LEU B C 1
ATOM 1642 O O . LEU B 1 23 ? -4.391 -28 -12.945 1 97 23 LEU B O 1
ATOM 1646 N N . GLY B 1 24 ? -4.367 -29.109 -10.953 1 96.56 24 GLY B N 1
ATOM 1647 C CA . GLY B 1 24 ? -3.75 -30.297 -11.516 1 96.56 24 GLY B CA 1
ATOM 1648 C C . GLY B 1 24 ? -2.246 -30.172 -11.664 1 9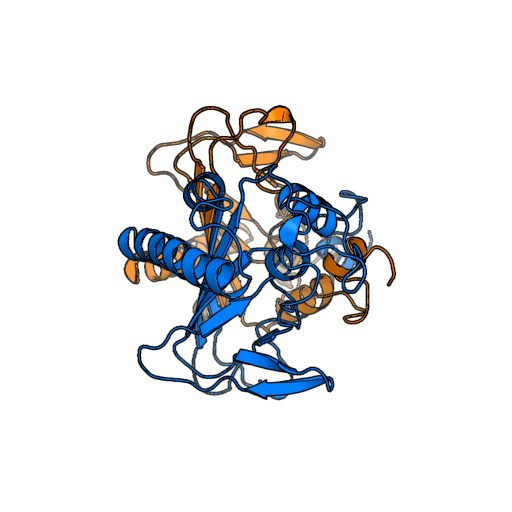6.56 24 GLY B C 1
ATOM 1649 O O . GLY B 1 24 ? -1.633 -30.922 -12.438 1 96.56 24 GLY B O 1
ATOM 1650 N N . LEU B 1 25 ? -1.713 -29.25 -10.992 1 96.19 25 LEU B N 1
ATOM 1651 C CA . LEU B 1 25 ? -0.267 -29.078 -11.07 1 96.19 25 LEU B CA 1
ATOM 1652 C C . LEU B 1 25 ? 0.448 -29.969 -10.055 1 96.19 25 LEU B C 1
ATOM 1654 O O . LEU B 1 25 ? -0.169 -30.438 -9.102 1 96.19 25 LEU B O 1
ATOM 1658 N N . ASN B 1 26 ? 1.723 -30.156 -10.398 1 90.62 26 ASN B N 1
ATOM 1659 C CA . ASN B 1 26 ? 2.508 -31.016 -9.516 1 90.62 26 ASN B CA 1
ATOM 1660 C C . ASN B 1 26 ? 2.605 -30.438 -8.109 1 90.62 26 ASN B C 1
ATOM 1662 O O . ASN B 1 26 ? 2.58 -29.219 -7.93 1 90.62 26 ASN B O 1
ATOM 1666 N N . ASP B 1 27 ? 2.812 -31.297 -7.086 1 83.94 27 ASP B N 1
ATOM 1667 C CA . ASP B 1 27 ? 2.822 -30.938 -5.676 1 83.94 27 ASP B CA 1
ATOM 1668 C C . ASP B 1 27 ? 3.965 -29.969 -5.363 1 83.94 27 ASP B C 1
ATOM 1670 O O . ASP B 1 27 ? 3.877 -29.172 -4.422 1 83.94 27 ASP B O 1
ATOM 1674 N N . ASN B 1 28 ? 4.941 -30.031 -6.148 1 88.5 28 ASN B N 1
ATOM 1675 C CA . ASN B 1 28 ? 6.109 -29.203 -5.848 1 88.5 28 ASN B CA 1
ATOM 1676 C C . ASN B 1 28 ? 6.203 -28 -6.781 1 88.5 28 ASN B C 1
ATOM 1678 O O . ASN B 1 28 ? 7.223 -27.312 -6.809 1 88.5 28 ASN B O 1
ATOM 1682 N N . TYR B 1 29 ? 5.105 -27.828 -7.512 1 92.31 29 TYR B N 1
ATOM 1683 C CA . TYR B 1 29 ? 5.129 -26.688 -8.43 1 92.31 29 TYR B CA 1
ATOM 1684 C C . TYR B 1 29 ? 5.375 -25.391 -7.684 1 92.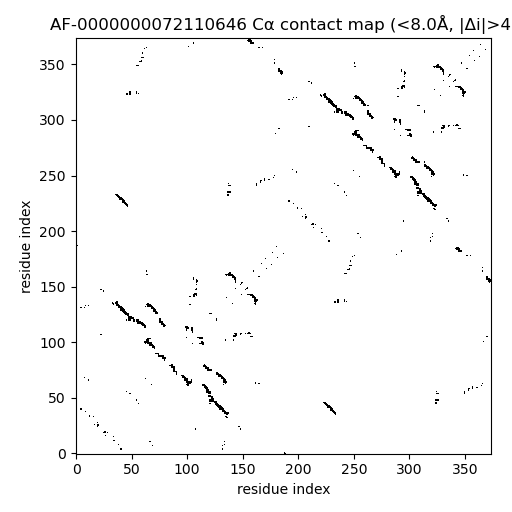31 29 TYR B C 1
ATOM 1686 O O . TYR B 1 29 ? 4.609 -25.016 -6.789 1 92.31 29 TYR B O 1
ATOM 1694 N N . LEU B 1 30 ? 6.453 -24.688 -7.977 1 93.75 30 LEU B N 1
ATOM 1695 C CA . LEU B 1 30 ? 6.875 -23.391 -7.457 1 93.75 30 LEU B CA 1
ATOM 1696 C C . LEU B 1 30 ? 7.039 -23.438 -5.941 1 93.75 30 LEU B C 1
ATOM 1698 O O . LEU B 1 30 ? 6.93 -22.406 -5.27 1 93.75 30 LEU B O 1
ATOM 1702 N N . HIS B 1 31 ? 7.289 -24.578 -5.367 1 93.19 31 HIS B N 1
ATOM 1703 C CA . HIS B 1 31 ? 7.348 -24.75 -3.922 1 93.19 31 HIS B CA 1
ATOM 1704 C C . HIS B 1 31 ? 8.414 -23.844 -3.301 1 93.19 31 HIS B C 1
ATOM 1706 O O . HIS B 1 31 ? 8.133 -23.109 -2.361 1 93.19 31 HIS B O 1
ATOM 1712 N N . GLU B 1 32 ? 9.625 -23.891 -3.785 1 92.38 32 GLU B N 1
ATOM 1713 C CA . GLU B 1 32 ? 10.719 -23.078 -3.248 1 92.38 32 GLU B CA 1
ATOM 1714 C C . GLU B 1 32 ? 10.461 -21.578 -3.49 1 92.38 32 GLU B C 1
ATOM 1716 O O . GLU B 1 32 ? 10.742 -20.75 -2.623 1 92.38 32 GLU B O 1
ATOM 1721 N N . ASP B 1 33 ? 9.906 -21.297 -4.656 1 93.5 33 ASP B N 1
ATOM 1722 C CA . ASP B 1 33 ? 9.625 -19.906 -5.008 1 93.5 33 ASP B CA 1
ATOM 1723 C C . ASP B 1 33 ? 8.594 -19.297 -4.066 1 93.5 33 ASP B C 1
ATOM 1725 O O . ASP B 1 33 ? 8.688 -18.109 -3.711 1 93.5 33 ASP B O 1
ATOM 1729 N N . ILE B 1 34 ? 7.641 -20.094 -3.709 1 93.12 34 ILE B N 1
ATOM 1730 C CA . ILE B 1 34 ? 6.594 -19.641 -2.805 1 93.12 34 ILE B CA 1
ATOM 1731 C C . ILE B 1 34 ? 7.176 -19.438 -1.407 1 93.12 34 ILE B C 1
ATOM 1733 O O . ILE B 1 34 ? 6.93 -18.406 -0.772 1 93.12 34 ILE B O 1
ATOM 1737 N N . ALA B 1 35 ? 8.008 -20.312 -0.973 1 89.88 35 ALA B N 1
ATOM 1738 C CA . ALA B 1 35 ? 8.602 -20.25 0.359 1 89.88 35 ALA B CA 1
ATOM 1739 C C . ALA B 1 35 ? 9.547 -19.062 0.476 1 89.88 35 ALA B C 1
ATOM 1741 O O . ALA B 1 35 ? 9.68 -18.469 1.548 1 89.88 35 ALA B O 1
ATOM 1742 N N . GLU B 1 36 ? 10.133 -18.688 -0.635 1 88.62 36 GLU B N 1
ATOM 1743 C CA . GLU B 1 36 ? 11.125 -17.609 -0.628 1 88.62 36 GLU B CA 1
ATOM 1744 C C . GLU B 1 36 ? 10.562 -16.344 -1.238 1 88.62 36 GLU B C 1
ATOM 1746 O O . GLU B 1 36 ? 11.312 -15.469 -1.677 1 88.62 36 GLU B O 1
ATOM 1751 N N . GLY B 1 37 ? 9.32 -16.281 -1.252 1 92.25 37 GLY B N 1
ATOM 1752 C CA . GLY B 1 37 ? 8.672 -15.156 -1.911 1 92.25 37 GLY B CA 1
ATOM 1753 C C . GLY B 1 37 ? 8.633 -13.906 -1.054 1 92.25 37 GLY B C 1
ATOM 1754 O O . GLY B 1 37 ? 9.242 -13.867 0.018 1 92.25 37 GLY B O 1
ATOM 1755 N N . SER B 1 38 ? 8.008 -12.891 -1.572 1 91.81 38 SER B N 1
ATOM 1756 C CA . SER B 1 38 ? 7.832 -11.602 -0.909 1 91.81 38 SER B CA 1
ATOM 1757 C C . SER B 1 38 ? 6.5 -11.539 -0.175 1 91.81 38 SER B C 1
ATOM 1759 O O . SER B 1 38 ? 5.531 -12.188 -0.574 1 91.81 38 SER B O 1
ATOM 1761 N N . GLN B 1 39 ? 6.512 -10.789 0.903 1 93.62 39 GLN B N 1
ATOM 1762 C CA . GLN B 1 39 ? 5.297 -10.547 1.674 1 93.62 39 GLN B CA 1
ATOM 1763 C C . GLN B 1 39 ? 5.156 -9.07 2.027 1 93.62 39 GLN B C 1
ATOM 1765 O O . GLN B 1 39 ? 6.109 -8.445 2.5 1 93.62 39 GLN B O 1
ATOM 1770 N N . VAL B 1 40 ? 3.998 -8.5 1.731 1 93.81 40 VAL B N 1
ATOM 1771 C CA . VAL B 1 40 ? 3.607 -7.172 2.191 1 93.81 40 VAL B CA 1
ATOM 1772 C C . VAL B 1 40 ? 2.367 -7.273 3.076 1 93.81 40 VAL B C 1
ATOM 1774 O O . VAL B 1 40 ? 1.348 -7.832 2.664 1 93.81 40 VAL B O 1
ATOM 1777 N N . MET B 1 41 ? 2.508 -6.781 4.238 1 94.5 41 MET B N 1
ATOM 1778 C CA . MET B 1 41 ? 1.359 -6.762 5.141 1 94.5 41 MET B CA 1
ATOM 1779 C C . MET B 1 41 ? 0.951 -5.328 5.473 1 94.5 41 MET B C 1
ATOM 1781 O O . MET B 1 41 ? 1.785 -4.52 5.879 1 94.5 41 MET B O 1
ATOM 1785 N N . ALA B 1 42 ? -0.282 -5.051 5.305 1 94.06 42 ALA B N 1
ATOM 1786 C CA . ALA B 1 42 ? -0.812 -3.721 5.586 1 94.06 42 ALA B CA 1
ATOM 1787 C C . ALA B 1 42 ? -1.858 -3.77 6.695 1 94.06 42 ALA B C 1
ATOM 1789 O O . ALA B 1 42 ? -2.768 -4.602 6.664 1 94.06 42 ALA B O 1
ATOM 1790 N N . VAL B 1 43 ? -1.683 -2.934 7.652 1 93.31 43 VAL B N 1
ATOM 1791 C CA . VAL B 1 43 ? -2.711 -2.654 8.648 1 93.31 43 VAL B CA 1
ATOM 1792 C C . VAL B 1 43 ? -3.379 -1.317 8.344 1 93.31 43 VAL B C 1
ATOM 1794 O O . VAL B 1 43 ? -2.73 -0.269 8.375 1 93.31 43 VAL B O 1
ATOM 1797 N N . ASN B 1 44 ? -4.652 -1.4 8.031 1 92.06 44 ASN B N 1
ATOM 1798 C CA . ASN B 1 44 ? -5.422 -0.208 7.691 1 92.06 44 ASN B CA 1
ATOM 1799 C C . ASN B 1 44 ? -6.367 0.189 8.82 1 92.06 44 ASN B C 1
ATOM 1801 O O . ASN B 1 44 ? -7.18 -0.624 9.266 1 92.06 44 ASN B O 1
ATOM 1805 N N . CYS B 1 45 ? -6.238 1.39 9.211 1 88.69 45 CYS B N 1
ATOM 1806 C CA . CYS B 1 45 ? -7.105 1.952 10.242 1 88.69 45 CYS B CA 1
ATOM 1807 C C . CYS B 1 45 ? -7.777 3.23 9.75 1 88.69 45 CYS B C 1
ATOM 1809 O O . CYS B 1 45 ? -7.113 4.254 9.57 1 88.69 45 CYS B O 1
ATOM 1811 N N . TYR B 1 46 ? -9.078 3.129 9.547 1 83.12 46 TYR B N 1
ATOM 1812 C CA . TYR B 1 46 ? -9.859 4.277 9.102 1 83.12 46 TYR B CA 1
ATOM 1813 C C . TYR B 1 46 ? -10.859 4.703 10.164 1 83.12 46 TYR B C 1
ATOM 1815 O O . TYR B 1 46 ? -11.555 3.867 10.742 1 83.12 46 TYR B O 1
ATOM 1823 N N . PRO B 1 47 ? -10.844 6.012 10.414 1 82.19 47 PRO B N 1
ATOM 1824 C CA . PRO B 1 47 ? -11.859 6.488 11.352 1 82.19 47 PRO B CA 1
ATOM 1825 C C . PRO B 1 47 ? -13.273 6.402 10.789 1 82.19 47 PRO B C 1
ATOM 1827 O O . PRO B 1 47 ? -13.453 6.137 9.594 1 82.19 47 PRO B O 1
ATOM 1830 N N . ALA B 1 48 ? -14.156 6.566 11.711 1 81.25 48 ALA B N 1
ATOM 1831 C CA . ALA B 1 48 ? -15.547 6.695 11.281 1 81.25 48 ALA B CA 1
ATOM 1832 C C . ALA B 1 48 ? -15.734 7.926 10.398 1 81.25 48 ALA B C 1
ATOM 1834 O O . ALA B 1 48 ? -15.086 8.953 10.609 1 81.25 48 ALA B O 1
ATOM 1835 N N . CYS B 1 49 ? -16.484 7.68 9.359 1 79.19 49 CYS B N 1
ATOM 1836 C CA . CYS B 1 49 ? -16.734 8.758 8.414 1 79.19 49 CYS B CA 1
ATOM 1837 C C . CYS B 1 49 ? -18.203 9.18 8.445 1 79.19 49 CYS B C 1
ATOM 1839 O O . CYS B 1 49 ? -19.094 8.367 8.211 1 79.19 49 CYS B O 1
ATOM 1841 N N . PRO B 1 50 ? -18.375 10.375 8.727 1 73.75 50 PRO B N 1
ATOM 1842 C CA . PRO B 1 50 ? -19.766 10.844 8.805 1 73.75 50 PRO B CA 1
ATOM 1843 C C . PRO B 1 50 ? -20.531 10.648 7.492 1 73.75 50 PRO B C 1
ATOM 1845 O O . PRO B 1 50 ? -21.75 10.445 7.508 1 73.75 50 PRO B O 1
ATOM 1848 N N . GLU B 1 51 ? -19.812 10.703 6.336 1 77.38 51 GLU B N 1
ATOM 1849 C CA . GLU B 1 51 ? -20.438 10.5 5.035 1 77.38 51 GLU B CA 1
ATOM 1850 C C . GLU B 1 51 ? -19.844 9.289 4.316 1 77.38 51 GLU B C 1
ATOM 1852 O O . GLU B 1 51 ? -19.219 9.43 3.271 1 77.38 51 GLU B O 1
ATOM 1857 N N . PRO B 1 52 ? -20.266 8.148 4.809 1 73.88 52 PRO B N 1
ATOM 1858 C CA . PRO B 1 52 ? -19.594 6.941 4.312 1 73.88 52 PRO B CA 1
ATOM 1859 C C . PRO B 1 52 ? -19.969 6.621 2.863 1 73.88 52 PRO B C 1
ATOM 1861 O O . PRO B 1 52 ? -19.172 6.004 2.146 1 73.88 52 PRO B O 1
ATOM 1864 N N . ASP B 1 53 ? -21.094 7.062 2.434 1 73.19 53 ASP B N 1
ATOM 1865 C CA . ASP B 1 53 ? -21.531 6.746 1.078 1 73.19 53 ASP B CA 1
ATOM 1866 C C . ASP B 1 53 ? -20.703 7.496 0.042 1 73.19 53 ASP B C 1
ATOM 1868 O O . ASP B 1 53 ? -20.672 7.117 -1.131 1 73.19 53 ASP B O 1
ATOM 1872 N N . LEU B 1 54 ? -20.078 8.445 0.54 1 69.12 54 LEU B N 1
ATOM 1873 C CA . LEU B 1 54 ? -19.344 9.289 -0.393 1 69.12 54 LEU B CA 1
ATOM 1874 C C . LEU B 1 54 ? -17.844 9.039 -0.295 1 69.12 54 LEU B C 1
ATOM 1876 O O . LEU B 1 54 ? -17.062 9.641 -1.028 1 69.12 54 LEU B O 1
ATOM 1880 N N . THR B 1 55 ? -17.578 8.125 0.571 1 77.06 55 THR B N 1
ATOM 1881 C CA . THR B 1 55 ? -16.156 7.977 0.816 1 77.06 55 THR B CA 1
ATOM 1882 C C . THR B 1 55 ? -15.758 6.5 0.845 1 77.06 55 THR B C 1
ATOM 1884 O O . THR B 1 55 ? -16.328 5.715 1.604 1 77.06 55 THR B O 1
ATOM 1887 N N . LEU B 1 56 ? -14.906 6.223 -0.092 1 81.88 56 LEU B N 1
ATOM 1888 C CA . LEU B 1 56 ? -14.336 4.879 -0.053 1 81.88 56 LEU B CA 1
ATOM 1889 C C . LEU B 1 56 ? -13.094 4.848 0.829 1 81.88 56 LEU B C 1
ATOM 1891 O O . LEU B 1 56 ? -12.297 5.789 0.823 1 81.88 56 LEU B O 1
ATOM 1895 N N . GLY B 1 57 ? -12.992 3.814 1.645 1 85.81 57 GLY B N 1
ATOM 1896 C CA . GLY B 1 57 ? -11.719 3.572 2.297 1 85.81 57 GLY B CA 1
ATOM 1897 C C . GLY B 1 57 ? -10.594 3.268 1.32 1 85.81 57 GLY B C 1
ATOM 1898 O O . GLY B 1 57 ? -9.523 3.869 1.392 1 85.81 57 GLY B O 1
ATOM 1899 N N . LEU B 1 58 ? -10.906 2.307 0.45 1 88.44 58 LEU B N 1
ATOM 1900 C CA . LEU B 1 58 ? -10.031 2.004 -0.681 1 88.44 58 LEU B CA 1
ATOM 1901 C C . LEU B 1 58 ? -10.836 1.893 -1.971 1 88.44 58 LEU B C 1
ATOM 1903 O O . LEU B 1 58 ? -11.898 1.258 -1.996 1 88.44 58 LEU B O 1
ATOM 1907 N N . PRO B 1 59 ? -10.312 2.533 -3.039 1 88.62 59 PRO B N 1
ATOM 1908 C CA . PRO B 1 59 ? -10.984 2.416 -4.336 1 88.62 59 PRO B CA 1
ATOM 1909 C C . PRO B 1 59 ? -10.859 1.021 -4.941 1 88.62 59 PRO B C 1
ATOM 1911 O O . PRO B 1 59 ? -10.086 0.196 -4.445 1 88.62 59 PRO B O 1
ATOM 1914 N N . PRO B 1 60 ? -11.648 0.752 -5.949 1 89.88 60 PRO B N 1
ATOM 1915 C CA . PRO B 1 60 ? -11.578 -0.549 -6.617 1 89.88 60 PRO B CA 1
ATOM 1916 C C . PRO B 1 60 ? -10.18 -0.871 -7.133 1 89.88 60 PRO B C 1
ATOM 1918 O O . PRO B 1 60 ? -9.516 -0.005 -7.711 1 89.88 60 PRO B O 1
ATOM 1921 N N . HIS B 1 61 ? -9.734 -2.096 -6.934 1 88.94 61 HIS B N 1
ATOM 1922 C CA . HIS B 1 61 ? -8.43 -2.557 -7.395 1 88.94 61 HIS B CA 1
ATOM 1923 C C . HIS B 1 61 ? -8.32 -4.078 -7.316 1 88.94 61 HIS B C 1
ATOM 1925 O O . HIS B 1 61 ? -9.195 -4.734 -6.742 1 88.94 61 HIS B O 1
ATOM 1931 N N . THR B 1 62 ? -7.359 -4.594 -7.977 1 92.12 62 THR B N 1
ATOM 1932 C CA . THR B 1 62 ? -6.922 -5.973 -7.789 1 92.12 62 THR B CA 1
ATOM 1933 C C . THR B 1 62 ? -5.582 -6.02 -7.066 1 92.12 62 THR B C 1
ATOM 1935 O O . THR B 1 62 ? -4.871 -5.016 -7 1 92.12 62 THR B O 1
ATOM 1938 N N . ASP B 1 63 ? -5.371 -7.125 -6.43 1 92.5 63 ASP B N 1
ATOM 1939 C CA . ASP B 1 63 ? -4.059 -7.336 -5.828 1 92.5 63 ASP B CA 1
ATOM 1940 C C . ASP B 1 63 ? -3.082 -7.949 -6.828 1 92.5 63 ASP B C 1
ATOM 1942 O O . ASP B 1 63 ? -3.438 -8.875 -7.562 1 92.5 63 ASP B O 1
ATOM 1946 N N . TYR B 1 64 ? -1.899 -7.484 -6.934 1 90.62 64 TYR B N 1
ATOM 1947 C CA . TYR B 1 64 ? -0.936 -7.961 -7.918 1 90.62 64 TYR B CA 1
ATOM 1948 C C . TYR B 1 64 ? -0.422 -9.352 -7.555 1 90.62 64 TYR B C 1
ATOM 1950 O O . TYR B 1 64 ? -0.113 -10.156 -8.438 1 90.62 64 TYR B O 1
ATOM 1958 N N . GLY B 1 65 ? -0.284 -9.781 -6.324 1 93.19 65 GLY B N 1
ATOM 1959 C CA . GLY B 1 65 ? 0.31 -11.016 -5.852 1 93.19 65 GLY B CA 1
ATOM 1960 C C . GLY B 1 65 ? -0.502 -12.25 -6.215 1 93.19 65 GLY B C 1
ATOM 1961 O O . GLY B 1 65 ? -1.323 -12.203 -7.133 1 93.19 65 GLY B O 1
ATOM 1962 N N . MET B 1 66 ? -0.117 -13.375 -5.574 1 95.44 66 MET B N 1
ATOM 1963 C CA . MET B 1 66 ? -0.792 -14.648 -5.816 1 95.44 66 MET B CA 1
ATOM 1964 C C . MET B 1 66 ? -2.086 -14.742 -5.016 1 95.44 66 MET B C 1
ATOM 1966 O O . MET B 1 66 ? -3.154 -14.992 -5.582 1 95.44 66 MET B O 1
ATOM 1970 N N . VAL B 1 67 ? -1.926 -14.516 -3.795 1 96.62 67 VAL B N 1
ATOM 1971 C CA . VAL B 1 67 ? -3.07 -14.594 -2.893 1 96.62 67 VAL B CA 1
ATOM 1972 C C . VAL B 1 67 ? -2.938 -13.539 -1.797 1 96.62 67 VAL B C 1
ATOM 1974 O O . VAL B 1 67 ? -1.825 -13.156 -1.426 1 96.62 67 VAL B O 1
ATOM 1977 N N . SER B 1 68 ? -4.051 -13.031 -1.361 1 97.31 68 SER B N 1
ATOM 1978 C CA . SER B 1 68 ? -4.125 -12.164 -0.195 1 97.31 68 SER B CA 1
ATOM 1979 C C . SER B 1 68 ? -5.031 -12.75 0.88 1 97.31 68 SER B C 1
ATOM 1981 O O . SER B 1 68 ? -6.059 -13.359 0.57 1 97.31 68 SER B O 1
ATOM 1983 N N . THR B 1 69 ? -4.629 -12.586 2.092 1 97.88 69 THR B N 1
ATOM 1984 C CA . THR B 1 69 ? -5.484 -12.906 3.227 1 97.88 69 THR B CA 1
ATOM 1985 C C . THR B 1 69 ? -5.855 -11.641 4 1 97.88 69 THR B C 1
ATOM 1987 O O . THR B 1 69 ? -5.004 -10.789 4.258 1 97.88 69 THR B O 1
ATOM 1990 N N . ILE B 1 70 ? -7.164 -11.547 4.383 1 97.25 70 ILE B N 1
ATOM 1991 C CA . ILE B 1 70 ? -7.66 -10.336 5.023 1 97.25 70 ILE B CA 1
ATOM 1992 C C . ILE B 1 70 ? -8.344 -10.688 6.34 1 97.25 70 ILE B C 1
ATOM 1994 O O . ILE B 1 70 ? -9.211 -11.57 6.383 1 97.25 70 ILE B O 1
ATOM 1998 N N . LEU B 1 71 ? -7.867 -10.094 7.375 1 95.88 71 LEU B N 1
ATOM 1999 C CA . LEU B 1 71 ? -8.555 -10.047 8.656 1 95.88 71 LEU B CA 1
ATOM 2000 C C . LEU B 1 71 ? -9.195 -8.68 8.891 1 95.88 71 LEU B C 1
ATOM 2002 O O . LEU B 1 71 ? -8.539 -7.648 8.711 1 95.88 71 LEU B O 1
ATOM 2006 N N . GLN B 1 72 ? -10.492 -8.625 9.188 1 93.75 72 GLN B N 1
ATOM 2007 C CA . GLN B 1 72 ? -11.172 -7.348 9.398 1 93.75 72 GLN B CA 1
ATOM 2008 C C . GLN B 1 72 ? -12.078 -7.406 10.625 1 93.75 72 GLN B C 1
ATOM 2010 O O . GLN B 1 72 ? -12.656 -8.453 10.93 1 93.75 72 GLN B O 1
ATOM 2015 N N . ASN B 1 73 ? -12.242 -6.262 11.289 1 90.75 73 ASN B N 1
ATOM 2016 C CA . ASN B 1 73 ? -13.047 -6.223 12.508 1 90.75 73 ASN B CA 1
ATOM 2017 C C . ASN B 1 73 ? -14.484 -5.812 12.227 1 90.75 73 ASN B C 1
ATOM 2019 O O . ASN B 1 73 ? -15.367 -6 13.062 1 90.75 73 ASN B O 1
ATOM 2023 N N . HIS B 1 74 ? -14.742 -5.199 11.07 1 89.75 74 HIS B N 1
ATOM 2024 C CA . HIS B 1 74 ? -16.062 -4.742 10.672 1 89.75 74 HIS B CA 1
ATOM 2025 C C . HIS B 1 74 ? -16.281 -4.938 9.172 1 89.75 74 HIS B C 1
ATOM 2027 O O . HIS B 1 74 ? -15.328 -5.043 8.406 1 89.75 74 HIS B O 1
ATOM 2033 N N . GLN B 1 75 ? -17.562 -5.023 8.852 1 89.56 75 GLN B N 1
ATOM 2034 C CA . GLN B 1 75 ? -17.891 -5.129 7.438 1 89.56 75 GLN B CA 1
ATOM 2035 C C . GLN B 1 75 ? -17.438 -3.891 6.668 1 89.56 75 GLN B C 1
ATOM 2037 O O . GLN B 1 75 ? -17.484 -2.777 7.195 1 89.56 75 GLN B O 1
ATOM 2042 N N . GLY B 1 76 ? -17.156 -4.094 5.359 1 91.25 76 GLY B N 1
ATOM 2043 C CA . GLY B 1 76 ? -16.75 -2.988 4.508 1 91.25 76 GLY B CA 1
ATOM 2044 C C . GLY B 1 76 ? -16.156 -3.443 3.191 1 91.25 76 GLY B C 1
ATOM 2045 O O . GLY B 1 76 ? -16.219 -2.727 2.189 1 91.25 76 GLY B O 1
ATOM 2046 N N . LEU B 1 77 ? -15.609 -4.625 3.236 1 95.06 77 LEU B N 1
ATOM 2047 C CA . LEU B 1 77 ? -15.031 -5.191 2.02 1 95.06 77 LEU B CA 1
ATOM 2048 C C . LEU B 1 77 ? -16.125 -5.582 1.031 1 95.06 77 LEU B C 1
ATOM 2050 O O . LEU B 1 77 ? -17.094 -6.238 1.405 1 95.06 77 LEU B O 1
ATOM 2054 N N . GLN B 1 78 ? -15.945 -5.082 -0.175 1 96.06 78 GLN B N 1
ATOM 2055 C CA . GLN B 1 78 ? -16.844 -5.473 -1.253 1 96.06 78 GLN B CA 1
ATOM 2056 C C . GLN B 1 78 ? -16.078 -6.047 -2.436 1 96.06 78 GLN B C 1
ATOM 2058 O O . GLN B 1 78 ? -14.953 -5.621 -2.717 1 96.06 78 GLN B O 1
ATOM 2063 N N . ILE B 1 79 ? -16.656 -7.02 -3.084 1 96.75 79 ILE B N 1
ATOM 2064 C CA . ILE B 1 79 ? -16.078 -7.609 -4.281 1 96.75 79 ILE B CA 1
ATOM 2065 C C . ILE B 1 79 ? -17.016 -7.414 -5.469 1 96.75 79 ILE B C 1
ATOM 2067 O O . ILE B 1 79 ? -18.234 -7.293 -5.293 1 96.75 79 ILE B O 1
ATOM 2071 N N . MET B 1 80 ? -16.406 -7.367 -6.613 1 95.5 80 MET B N 1
ATOM 2072 C CA . MET B 1 80 ? -17.188 -7.25 -7.844 1 95.5 80 MET B CA 1
ATOM 2073 C C . MET B 1 80 ? -17.312 -8.602 -8.539 1 95.5 80 MET B C 1
ATOM 2075 O O . MET B 1 80 ? -16.312 -9.297 -8.742 1 95.5 80 MET B O 1
ATOM 2079 N N . ASP B 1 81 ? -18.531 -8.953 -8.922 1 94.81 81 ASP B N 1
ATOM 2080 C CA . ASP B 1 81 ? -18.703 -10.219 -9.625 1 94.81 81 ASP B CA 1
ATOM 2081 C C . ASP B 1 81 ? -18.562 -10.039 -11.133 1 94.81 81 ASP B C 1
ATOM 2083 O O . ASP B 1 81 ? -18.203 -8.953 -11.602 1 94.81 81 ASP B O 1
ATOM 2087 N N . ARG B 1 82 ? -18.781 -11.109 -11.891 1 90.06 82 ARG B N 1
ATOM 2088 C CA . ARG B 1 82 ? -18.578 -11.109 -13.336 1 90.06 82 ARG B CA 1
ATOM 2089 C C . ARG B 1 82 ? -19.594 -10.195 -14.031 1 90.06 82 ARG B C 1
ATOM 2091 O O . ARG B 1 82 ? -19.344 -9.734 -15.148 1 90.06 82 ARG B O 1
ATOM 2098 N N . GLY B 1 83 ? -20.688 -9.93 -13.375 1 92.62 83 GLY B N 1
ATOM 2099 C CA . GLY B 1 83 ? -21.703 -9.031 -13.898 1 92.62 83 GLY B CA 1
ATOM 2100 C C . GLY B 1 83 ? -21.516 -7.59 -13.477 1 92.62 83 GLY B C 1
ATOM 2101 O O . GLY B 1 83 ? -22.422 -6.777 -13.586 1 92.62 83 GLY B O 1
ATOM 2102 N N . GLU B 1 84 ? -20.391 -7.344 -12.852 1 92.19 84 GLU B N 1
ATOM 2103 C CA . GLU B 1 84 ? -19.984 -6.004 -12.43 1 92.19 84 GLU B CA 1
ATOM 2104 C C . GLU B 1 84 ? -20.875 -5.492 -11.297 1 92.19 84 GLU B C 1
ATOM 2106 O O . GLU B 1 84 ? -21.172 -4.297 -11.227 1 92.19 84 GLU B O 1
ATOM 2111 N N . LYS B 1 85 ? -21.375 -6.414 -10.609 1 95.69 85 LYS B N 1
ATOM 2112 C CA . LYS B 1 85 ? -22.125 -6.055 -9.414 1 95.69 85 LYS B CA 1
ATOM 2113 C C . LYS B 1 85 ? -21.266 -6.191 -8.156 1 95.69 85 LYS B C 1
ATOM 2115 O O . LYS B 1 85 ? -20.531 -7.168 -8 1 95.69 85 LYS B O 1
ATOM 2120 N N . TRP B 1 86 ? -21.422 -5.23 -7.27 1 95.62 86 TRP B N 1
ATOM 2121 C CA . TRP B 1 86 ? -20.703 -5.246 -6.004 1 95.62 86 TRP B CA 1
ATOM 2122 C C . TRP B 1 86 ? -21.438 -6.074 -4.961 1 95.62 86 TRP B C 1
ATOM 2124 O O . TRP B 1 86 ? -22.672 -5.969 -4.824 1 95.62 86 TRP B O 1
ATOM 2134 N N . HIS B 1 87 ? -20.703 -6.871 -4.266 1 96.81 87 HIS B N 1
ATOM 2135 C CA . HIS B 1 87 ? -21.219 -7.664 -3.156 1 96.81 87 HIS B CA 1
ATOM 2136 C C . HIS B 1 87 ? -20.406 -7.438 -1.887 1 96.81 87 HIS B C 1
ATOM 2138 O O . HIS B 1 87 ? -19.172 -7.484 -1.917 1 96.81 87 HIS B O 1
ATOM 2144 N N . SER B 1 88 ? -21.141 -7.246 -0.785 1 95.5 88 SER B N 1
ATOM 2145 C CA . SER B 1 88 ? -20.453 -7.164 0.498 1 95.5 88 SER B CA 1
ATOM 2146 C C . SER B 1 88 ? -19.953 -8.531 0.949 1 95.5 88 SER B C 1
ATOM 2148 O O . SER B 1 88 ? -20.688 -9.523 0.868 1 95.5 88 SER B O 1
ATOM 2150 N N . VAL B 1 89 ? -18.75 -8.547 1.369 1 96.25 89 VAL B N 1
ATOM 2151 C CA . VAL B 1 89 ? -18.219 -9.773 1.957 1 96.25 89 VAL B CA 1
ATOM 2152 C C . VAL B 1 89 ? -18.703 -9.898 3.402 1 96.25 89 VAL B C 1
ATOM 2154 O O . VAL B 1 89 ? -18.5 -8.984 4.211 1 96.25 89 VAL B O 1
ATOM 2157 N N . PRO B 1 90 ? -19.297 -10.969 3.754 1 94.88 90 PRO B N 1
ATOM 2158 C CA . PRO B 1 90 ? -19.781 -11.109 5.125 1 94.88 90 PRO B CA 1
ATOM 2159 C C . PRO B 1 90 ? -18.656 -11.164 6.156 1 94.88 90 PRO B C 1
ATOM 2161 O O . PRO B 1 90 ? -17.578 -11.656 5.859 1 94.88 90 PRO B O 1
ATOM 2164 N N . LEU B 1 91 ? -19.047 -10.625 7.293 1 93.44 91 LEU B N 1
ATOM 2165 C CA . LEU B 1 91 ? -18.141 -10.766 8.43 1 93.44 91 LEU B CA 1
ATOM 2166 C C . LEU B 1 91 ? -18.391 -12.07 9.164 1 93.44 91 LEU B C 1
ATOM 2168 O O . LEU B 1 91 ? -19.469 -12.273 9.727 1 93.44 91 LEU B O 1
ATOM 2172 N N . ILE B 1 92 ? -17.438 -12.977 9.094 1 93.5 92 ILE B N 1
ATOM 2173 C CA . ILE B 1 92 ? -17.516 -14.234 9.828 1 93.5 92 ILE B CA 1
ATOM 2174 C C . ILE B 1 92 ? -16.453 -14.258 10.922 1 93.5 92 ILE B C 1
ATOM 2176 O O . ILE B 1 92 ? -15.25 -14.141 10.633 1 93.5 92 ILE B O 1
ATOM 2180 N N . LYS B 1 93 ? -16.875 -14.383 12.164 1 90.56 93 LYS B N 1
ATOM 2181 C CA . LYS B 1 93 ? -15.969 -14.352 13.297 1 90.56 93 LYS B CA 1
ATOM 2182 C C . LYS B 1 93 ? -14.891 -15.422 13.172 1 90.56 93 LYS B C 1
ATOM 2184 O O . LYS B 1 93 ? -15.203 -16.594 12.961 1 90.56 93 LYS B O 1
ATOM 2189 N N . GLY B 1 94 ? -13.656 -14.984 13.219 1 89.81 94 GLY B N 1
ATOM 2190 C CA . GLY B 1 94 ? -12.531 -15.906 13.219 1 89.81 94 GLY B CA 1
ATOM 2191 C C . GLY B 1 94 ? -12.109 -16.328 11.82 1 89.81 94 GLY B C 1
ATOM 2192 O O . GLY B 1 94 ? -11.125 -17.047 11.656 1 89.81 94 GLY B O 1
ATOM 2193 N N . ALA B 1 95 ? -12.883 -15.875 10.836 1 94.31 95 ALA B N 1
ATOM 2194 C CA . ALA B 1 95 ? -12.562 -16.281 9.469 1 94.31 95 ALA B CA 1
ATOM 2195 C C . ALA B 1 95 ? -11.648 -15.2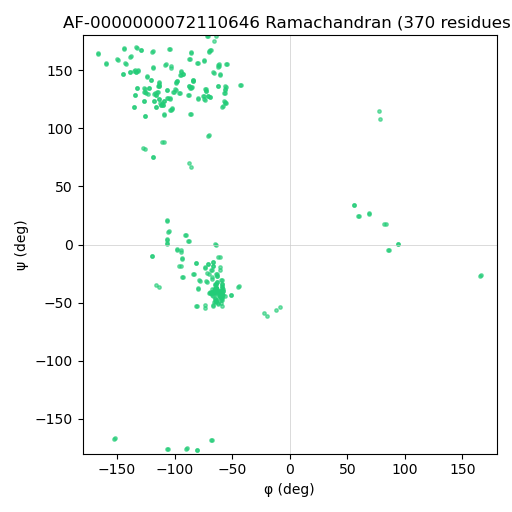66 8.789 1 94.31 95 ALA B C 1
ATOM 2197 O O . ALA B 1 95 ? -11.688 -14.078 9.109 1 94.31 95 ALA B O 1
ATOM 2198 N N . LEU B 1 96 ? -10.797 -15.758 7.953 1 97.12 96 LEU B N 1
ATOM 2199 C CA . LEU B 1 96 ? -10.031 -14.938 7.02 1 97.12 96 LEU B CA 1
ATOM 2200 C C . LEU B 1 96 ? -10.688 -14.93 5.641 1 97.12 96 LEU B C 1
ATOM 2202 O O . LEU B 1 96 ? -11.25 -15.938 5.211 1 97.12 96 LEU B O 1
ATOM 2206 N N . VAL B 1 97 ? -10.664 -13.789 5.035 1 97.69 97 VAL B N 1
ATOM 2207 C CA . VAL B 1 97 ? -11.031 -13.711 3.625 1 97.69 97 VAL B CA 1
ATOM 2208 C C . VAL B 1 97 ? -9.805 -13.953 2.752 1 97.69 97 VAL B C 1
ATOM 2210 O O . VAL B 1 97 ? -8.742 -13.375 2.99 1 97.69 97 VAL B O 1
ATOM 2213 N N . VAL B 1 98 ? -9.922 -14.852 1.83 1 97.88 98 VAL B N 1
ATOM 2214 C CA . VAL B 1 98 ? -8.836 -15.133 0.889 1 97.88 98 VAL B CA 1
ATOM 2215 C C . VAL B 1 98 ? -9.219 -14.633 -0.501 1 97.88 98 VAL B C 1
ATOM 2217 O O . VAL B 1 98 ? -10.281 -14.984 -1.024 1 97.88 98 VAL B O 1
ATOM 2220 N N . LEU B 1 99 ? -8.398 -13.773 -1.086 1 97.38 99 LEU B N 1
ATOM 2221 C CA . LEU B 1 99 ? -8.594 -13.266 -2.438 1 97.38 99 LEU B CA 1
ATOM 2222 C C . LEU B 1 99 ? -7.496 -13.75 -3.373 1 97.38 99 LEU B C 1
ATOM 2224 O O . LEU B 1 99 ? -6.324 -13.797 -2.988 1 97.38 99 LEU B O 1
ATOM 2228 N N . LEU B 1 100 ? -7.855 -14.109 -4.574 1 97.12 100 LEU B N 1
ATOM 2229 C CA . LEU B 1 100 ? -6.875 -14.422 -5.605 1 97.12 100 LEU B CA 1
ATOM 2230 C C . LEU B 1 100 ? -6.398 -13.156 -6.312 1 97.12 100 LEU B C 1
ATOM 2232 O O . LEU B 1 100 ? -7.195 -12.258 -6.586 1 97.12 100 LEU B O 1
ATOM 2236 N N . GLY B 1 101 ? -5.117 -13.094 -6.629 1 96.31 101 GLY B N 1
ATOM 2237 C CA . GLY B 1 101 ? -4.531 -11.922 -7.254 1 96.31 101 GLY B CA 1
ATOM 2238 C C . GLY B 1 101 ? -4.227 -12.125 -8.727 1 96.31 101 GLY B C 1
ATOM 2239 O O . GLY B 1 101 ? -4.539 -13.172 -9.297 1 96.31 101 GLY B O 1
ATOM 2240 N N . ASP B 1 102 ? -3.6 -11.086 -9.312 1 95.06 102 ASP B N 1
ATOM 2241 C CA . ASP B 1 102 ? -3.301 -11.031 -10.742 1 95.06 102 ASP B CA 1
ATOM 2242 C C . ASP B 1 102 ? -2.35 -12.156 -11.141 1 95.06 102 ASP B C 1
ATOM 2244 O O . ASP B 1 102 ? -2.518 -12.773 -12.203 1 95.06 102 ASP B O 1
ATOM 2248 N N . HIS B 1 103 ? -1.335 -12.445 -10.32 1 96.12 103 HIS B N 1
ATOM 2249 C CA . HIS B 1 103 ? -0.368 -13.484 -10.648 1 96.12 103 HIS B CA 1
ATOM 2250 C C . HIS B 1 103 ? -1.032 -14.859 -10.703 1 96.12 103 HIS B C 1
ATOM 2252 O O . HIS B 1 103 ? -0.636 -15.711 -11.5 1 96.12 103 HIS B O 1
ATOM 2258 N N . MET B 1 104 ? -1.99 -15.047 -9.883 1 96.69 104 MET B N 1
ATOM 2259 C CA . MET B 1 104 ? -2.713 -16.312 -9.93 1 96.69 104 MET B CA 1
ATOM 2260 C C . MET B 1 104 ? -3.525 -16.438 -11.211 1 96.69 104 MET B C 1
ATOM 2262 O O . MET B 1 104 ? -3.611 -17.516 -11.805 1 96.69 104 MET B O 1
ATOM 2266 N N . GLU B 1 105 ? -4.16 -15.352 -11.609 1 96.62 105 GLU B N 1
ATOM 2267 C CA . GLU B 1 105 ? -4.875 -15.359 -12.883 1 96.62 105 GLU B CA 1
ATOM 2268 C C . GLU B 1 105 ? -3.932 -15.648 -14.047 1 96.62 105 GLU B C 1
ATOM 2270 O O . GLU B 1 105 ? -4.238 -16.484 -14.906 1 96.62 105 GLU B O 1
ATOM 2275 N N . VAL B 1 106 ? -2.76 -15.102 -14.047 1 96.5 106 VAL B N 1
ATOM 2276 C CA . VAL B 1 106 ? -1.76 -15.32 -15.086 1 96.5 106 VAL B CA 1
ATOM 2277 C C . VAL B 1 106 ? -1.288 -16.766 -15.055 1 96.5 106 VAL B C 1
ATOM 2279 O O . VAL B 1 106 ? -1.347 -17.469 -16.062 1 96.5 106 VAL B O 1
ATOM 2282 N N . LEU B 1 107 ? -0.878 -17.188 -13.875 1 97.31 107 LEU B N 1
ATOM 2283 C CA . LEU B 1 107 ? -0.32 -18.531 -13.703 1 97.31 107 LEU B CA 1
ATOM 2284 C C . LEU B 1 107 ? -1.323 -19.594 -14.133 1 97.31 107 LEU B C 1
ATOM 2286 O O . LEU B 1 107 ? -0.945 -20.609 -14.734 1 97.31 107 LEU B O 1
ATOM 2290 N N . SER B 1 108 ? -2.572 -19.391 -13.898 1 97.19 108 SER B N 1
ATOM 2291 C CA . SER B 1 108 ? -3.613 -20.359 -14.211 1 97.19 108 SER B CA 1
ATOM 2292 C C . SER B 1 108 ? -4.121 -20.188 -15.641 1 97.19 108 SER B C 1
ATOM 2294 O O . SER B 1 108 ? -5.086 -20.844 -16.047 1 97.19 108 SER B O 1
ATOM 2296 N N . ASN B 1 109 ? -3.516 -19.281 -16.312 1 96.88 109 ASN B N 1
ATOM 2297 C CA . ASN B 1 109 ? -3.902 -18.984 -17.688 1 96.88 109 ASN B CA 1
ATOM 2298 C C . ASN B 1 109 ? -5.383 -18.625 -17.797 1 96.88 109 ASN B C 1
ATOM 2300 O O . ASN B 1 109 ? -6.074 -19.094 -18.703 1 96.88 109 ASN B O 1
ATOM 2304 N N . GLY B 1 110 ? -5.84 -17.969 -16.75 1 95.19 110 GLY B N 1
ATOM 2305 C CA . GLY B 1 110 ? -7.188 -17.422 -16.797 1 95.19 110 GLY B CA 1
ATOM 2306 C C . GLY B 1 110 ? -8.227 -18.359 -16.203 1 95.19 110 GLY B C 1
ATOM 2307 O O . GLY B 1 110 ? -9.414 -18.016 -16.156 1 95.19 110 GLY B O 1
ATOM 2308 N N . ILE B 1 111 ? -7.859 -19.484 -15.727 1 96 111 ILE B N 1
ATOM 2309 C CA . ILE B 1 111 ? -8.805 -20.375 -15.078 1 96 111 ILE B CA 1
ATOM 2310 C C . ILE B 1 111 ? -9.32 -19.734 -13.789 1 96 111 ILE B C 1
ATOM 2312 O O . ILE B 1 111 ? -10.523 -19.766 -13.508 1 96 111 ILE B O 1
ATOM 2316 N N . TYR B 1 112 ? -8.414 -19.281 -13.016 1 96.5 112 TYR B N 1
ATOM 2317 C CA . TYR B 1 112 ? -8.781 -18.453 -11.867 1 96.5 112 TYR B CA 1
ATOM 2318 C C . TYR B 1 112 ? -8.703 -16.969 -12.211 1 96.5 112 TYR B C 1
ATOM 2320 O O . TYR B 1 112 ? -7.832 -16.547 -12.984 1 96.5 112 TYR B O 1
ATOM 2328 N N . LYS B 1 113 ? -9.586 -16.219 -11.633 1 94.75 113 LYS B N 1
ATOM 2329 C CA . LYS B 1 113 ? -9.648 -14.789 -11.922 1 94.75 113 LYS B CA 1
ATOM 2330 C C . LYS B 1 113 ? -9.281 -13.969 -10.688 1 94.75 113 LYS B C 1
ATOM 2332 O O . LYS B 1 113 ? -9.68 -14.297 -9.57 1 94.75 113 LYS B O 1
ATOM 2337 N N . SER B 1 114 ? -8.469 -12.953 -11.008 1 95.19 114 SER B N 1
ATOM 2338 C CA . SER B 1 114 ? -8.195 -11.969 -9.969 1 95.19 114 SER B CA 1
ATOM 2339 C C . SER B 1 114 ? -9.477 -11.281 -9.508 1 95.19 114 SER B C 1
ATOM 2341 O O . SER B 1 114 ? -10.352 -10.969 -10.328 1 95.19 114 SER B O 1
ATOM 2343 N N . VAL B 1 115 ? -9.555 -10.93 -8.25 1 95 115 VAL B N 1
ATOM 2344 C CA . VAL B 1 115 ? -10.797 -10.406 -7.688 1 95 115 VAL B CA 1
ATOM 2345 C C . VAL B 1 115 ? -10.719 -8.891 -7.559 1 95 115 VAL B C 1
ATOM 2347 O O . VAL B 1 115 ? -9.875 -8.367 -6.828 1 95 115 VAL B O 1
ATOM 2350 N N . VAL B 1 116 ? -11.562 -8.211 -8.266 1 93.19 116 VAL B N 1
ATOM 2351 C CA . VAL B 1 116 ? -11.711 -6.777 -8.055 1 93.19 116 VAL B CA 1
ATOM 2352 C C . VAL B 1 116 ? -12.438 -6.527 -6.73 1 93.19 116 VAL B C 1
ATOM 2354 O O . VAL B 1 116 ? -13.484 -7.117 -6.469 1 93.19 116 VAL B O 1
ATOM 2357 N N . HIS B 1 117 ? -11.906 -5.637 -5.91 1 94.5 117 HIS B N 1
ATOM 2358 C CA . HIS B 1 117 ? -12.516 -5.375 -4.609 1 94.5 117 HIS B CA 1
ATOM 2359 C C . HIS B 1 117 ? -12.281 -3.934 -4.172 1 94.5 117 HIS B C 1
ATOM 2361 O O . HIS B 1 117 ? -11.43 -3.24 -4.73 1 94.5 117 HIS B O 1
ATOM 2367 N N . ARG B 1 118 ? -13.039 -3.463 -3.328 1 92.44 118 ARG B N 1
ATOM 2368 C CA . ARG B 1 118 ? -12.953 -2.135 -2.73 1 92.44 118 ARG B CA 1
ATOM 2369 C C . ARG B 1 118 ? -13.367 -2.17 -1.263 1 92.44 118 ARG B C 1
ATOM 2371 O O . ARG B 1 118 ? -13.805 -3.207 -0.759 1 92.44 118 ARG B O 1
ATOM 2378 N N . VAL B 1 119 ? -13.117 -1.063 -0.556 1 92.88 119 VAL B N 1
ATOM 2379 C CA . VAL B 1 119 ? -13.469 -0.99 0.858 1 92.88 119 VAL B CA 1
ATOM 2380 C C . VAL B 1 119 ? -14.328 0.247 1.115 1 92.88 119 VAL B C 1
ATOM 2382 O O . VAL B 1 119 ? -13.984 1.35 0.684 1 92.88 119 VAL B O 1
ATOM 2385 N N . THR B 1 120 ? -15.383 0.004 1.801 1 89.62 120 THR B N 1
ATOM 2386 C CA . THR B 1 120 ? -16.234 1.098 2.252 1 89.62 120 THR B CA 1
ATOM 2387 C C . THR B 1 120 ? -16.016 1.379 3.734 1 89.62 120 THR B C 1
ATOM 2389 O O . THR B 1 120 ? -15.539 0.518 4.469 1 89.62 120 THR B O 1
ATOM 2392 N N . VAL B 1 121 ? -16.281 2.635 4.094 1 86 121 VAL B N 1
ATOM 2393 C CA . VAL B 1 121 ? -16.219 3.018 5.5 1 86 121 VAL B CA 1
ATOM 2394 C C . VAL B 1 121 ? -17.625 3.182 6.062 1 86 121 VAL B C 1
ATOM 2396 O O . VAL B 1 121 ? -18.609 3.014 5.34 1 86 121 VAL B O 1
ATOM 2399 N N . ASN B 1 122 ? -17.594 3.287 7.414 1 82.75 122 ASN B N 1
ATOM 2400 C CA . ASN B 1 122 ? -18.906 3.41 8.039 1 82.75 122 ASN B CA 1
ATOM 2401 C C . ASN B 1 122 ? -18.969 4.59 9.008 1 82.75 122 ASN B C 1
ATOM 2403 O O . ASN B 1 122 ? -17.938 5.184 9.328 1 82.75 122 ASN B O 1
ATOM 2407 N N . THR B 1 123 ? -20.156 4.93 9.406 1 77.19 123 THR B N 1
ATOM 2408 C CA . THR B 1 123 ? -20.406 6.133 10.188 1 77.19 123 THR B CA 1
ATOM 2409 C C . THR B 1 123 ? -20.109 5.891 11.664 1 77.19 123 THR B C 1
ATOM 2411 O O . THR B 1 123 ? -19.875 6.84 12.422 1 77.19 123 THR B O 1
ATOM 2414 N N . GLU B 1 124 ? -20.016 4.773 12.055 1 78.06 124 GLU B N 1
ATOM 2415 C CA . GLU B 1 124 ? -20.109 4.551 13.492 1 78.06 124 GLU B CA 1
ATOM 2416 C C . GLU B 1 124 ? -18.781 4.059 14.062 1 78.06 124 GLU B C 1
ATOM 2418 O O . GLU B 1 124 ? -18.422 4.395 15.195 1 78.06 124 GLU B O 1
ATOM 2423 N N . LYS B 1 125 ? -18.125 3.279 13.328 1 81.38 125 LYS B N 1
ATOM 2424 C CA . LYS B 1 125 ? -16.984 2.59 13.938 1 81.38 125 LYS B CA 1
ATOM 2425 C C . LYS B 1 125 ? -15.742 2.705 13.055 1 81.38 125 LYS B C 1
ATOM 2427 O O . LYS B 1 125 ? -15.852 2.779 11.828 1 81.38 125 LYS B O 1
ATOM 2432 N N . ARG B 1 126 ? -14.68 2.688 13.781 1 85.62 126 ARG B N 1
ATOM 2433 C CA . ARG B 1 126 ? -13.383 2.58 13.117 1 85.62 126 ARG B CA 1
ATOM 2434 C C . ARG B 1 126 ? -13.203 1.2 12.492 1 85.62 126 ARG B C 1
ATOM 2436 O O . ARG B 1 126 ? -13.5 0.184 13.125 1 85.62 126 ARG B O 1
ATOM 2443 N N . ARG B 1 127 ? -12.898 1.235 11.297 1 86.69 127 ARG B N 1
ATOM 2444 C CA . ARG B 1 127 ? -12.609 -0.039 10.648 1 86.69 127 ARG B CA 1
ATOM 2445 C C . ARG B 1 127 ? -11.109 -0.321 10.641 1 86.69 127 ARG B C 1
ATOM 2447 O O . ARG B 1 127 ? -10.312 0.53 10.234 1 86.69 127 ARG B O 1
ATOM 2454 N N . ILE B 1 128 ? -10.758 -1.547 11.078 1 90.75 128 ILE B N 1
ATOM 2455 C CA . ILE B 1 128 ? -9.375 -2.02 11.039 1 90.75 128 ILE B CA 1
ATOM 2456 C C . ILE B 1 128 ? -9.297 -3.309 10.219 1 90.75 128 ILE B C 1
ATOM 2458 O O . ILE B 1 128 ? -10.148 -4.191 10.359 1 90.75 128 ILE B O 1
ATOM 2462 N N . SER B 1 129 ? -8.344 -3.361 9.383 1 93.75 129 SER B N 1
ATOM 2463 C CA . SER B 1 129 ? -8.094 -4.594 8.641 1 93.75 129 SER B CA 1
ATOM 2464 C C . SER B 1 129 ? -6.602 -4.879 8.531 1 93.75 129 SER B C 1
ATOM 2466 O O . SER B 1 129 ? -5.781 -3.959 8.578 1 93.75 129 SER B O 1
ATOM 2468 N N . ILE B 1 130 ? -6.266 -6.129 8.492 1 95 130 ILE B N 1
ATOM 2469 C CA . ILE B 1 130 ? -4.914 -6.605 8.211 1 95 130 ILE B CA 1
ATOM 2470 C C . ILE B 1 130 ? -4.914 -7.406 6.91 1 95 130 ILE B C 1
ATOM 2472 O O . ILE B 1 130 ?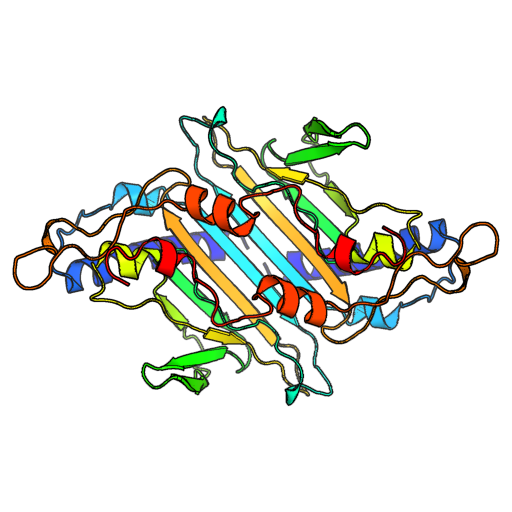 -5.633 -8.398 6.785 1 95 130 ILE B O 1
ATOM 2476 N N . VAL B 1 131 ? -4.172 -6.922 5.961 1 96.69 131 VAL B N 1
ATOM 2477 C CA . VAL B 1 131 ? -4.07 -7.598 4.672 1 96.69 131 VAL B CA 1
ATOM 2478 C C . VAL B 1 131 ? -2.65 -8.125 4.477 1 96.69 131 VAL B C 1
ATOM 2480 O O . VAL B 1 131 ? -1.677 -7.387 4.637 1 96.69 131 VAL B O 1
ATOM 2483 N N . SER B 1 132 ? -2.525 -9.367 4.219 1 97.06 132 SER B N 1
ATOM 2484 C CA . SER B 1 132 ? -1.242 -9.969 3.857 1 97.06 132 SER B CA 1
ATOM 2485 C C . SER B 1 132 ? -1.215 -10.367 2.387 1 97.06 132 SER B C 1
ATOM 2487 O O . SER B 1 132 ? -1.952 -11.266 1.97 1 97.06 132 SER B O 1
ATOM 2489 N N . LEU B 1 133 ? -0.381 -9.664 1.651 1 96.69 133 LEU B N 1
ATOM 2490 C CA . LEU B 1 133 ? -0.203 -9.938 0.229 1 96.69 133 LEU B CA 1
ATOM 2491 C C . LEU B 1 133 ? 1.058 -10.758 -0.013 1 96.69 133 LEU B C 1
ATOM 2493 O O . LEU B 1 133 ? 2.127 -10.43 0.506 1 96.69 133 LEU B O 1
ATOM 2497 N N . HIS B 1 134 ? 0.916 -11.789 -0.844 1 95.94 134 HIS B N 1
ATOM 2498 C CA . HIS B 1 134 ? 2.039 -12.688 -1.087 1 95.94 134 HIS B CA 1
ATOM 2499 C C . HIS B 1 134 ? 2.344 -12.797 -2.576 1 95.94 134 HIS B C 1
ATOM 2501 O O . HIS B 1 134 ? 1.439 -13.008 -3.387 1 95.94 134 HIS B O 1
ATOM 2507 N N . SER B 1 135 ? 3.588 -12.617 -2.863 1 94.5 135 SER B N 1
ATOM 2508 C CA . SER B 1 135 ? 4.105 -12.742 -4.223 1 94.5 135 SER B CA 1
ATOM 2509 C C . SER B 1 135 ? 5.379 -13.578 -4.258 1 94.5 135 SER B C 1
ATOM 2511 O O . SER B 1 135 ? 5.898 -13.969 -3.211 1 94.5 135 SER B O 1
ATOM 2513 N N . LEU B 1 136 ? 5.82 -13.938 -5.496 1 93.94 136 LEU B N 1
ATOM 2514 C CA . LEU B 1 136 ? 7.152 -14.516 -5.629 1 93.94 136 LEU B CA 1
ATOM 2515 C C . LEU B 1 136 ? 8.227 -13.461 -5.414 1 93.94 136 LEU B C 1
ATOM 2517 O O . LEU B 1 136 ? 7.922 -12.32 -5.051 1 93.94 136 LEU B O 1
ATOM 2521 N N . ALA B 1 137 ? 9.484 -13.93 -5.508 1 90.44 137 ALA B N 1
ATOM 2522 C CA . ALA B 1 137 ? 10.57 -12.969 -5.359 1 90.44 137 ALA B CA 1
ATOM 2523 C C . ALA B 1 137 ? 10.414 -11.805 -6.336 1 90.44 137 ALA B C 1
ATOM 2525 O O . ALA B 1 137 ? 9.852 -11.977 -7.422 1 90.44 137 ALA B O 1
ATOM 2526 N N . LEU B 1 138 ? 10.969 -10.625 -6.055 1 88.62 138 LEU B N 1
ATOM 2527 C CA . LEU B 1 138 ? 10.766 -9.375 -6.777 1 88.62 138 LEU B CA 1
ATOM 2528 C C . LEU B 1 138 ? 10.992 -9.57 -8.273 1 88.62 138 LEU B C 1
ATOM 2530 O O . LEU B 1 138 ? 10.172 -9.141 -9.086 1 88.62 138 LEU B O 1
ATOM 2534 N N . GLY B 1 139 ? 11.992 -10.25 -8.594 1 87.94 139 GLY B N 1
ATOM 2535 C CA . GLY B 1 139 ? 12.367 -10.375 -9.992 1 87.94 139 GLY B CA 1
ATOM 2536 C C . GLY B 1 139 ? 11.867 -11.656 -10.625 1 87.94 139 GLY B C 1
ATOM 2537 O O . GLY B 1 139 ? 12.023 -11.859 -11.836 1 87.94 139 GLY B O 1
ATOM 2538 N N . LYS B 1 140 ? 11.258 -12.516 -9.852 1 91.62 140 LYS B N 1
ATOM 2539 C CA . LYS B 1 140 ? 10.781 -13.789 -10.391 1 91.62 140 LYS B CA 1
ATOM 2540 C C . LYS B 1 140 ? 9.539 -13.594 -11.25 1 91.62 140 LYS B C 1
ATOM 2542 O O . LYS B 1 140 ? 8.531 -13.055 -10.789 1 91.62 140 LYS B O 1
ATOM 2547 N N . LYS B 1 141 ? 9.625 -14.062 -12.461 1 93.62 141 LYS B N 1
ATOM 2548 C CA . LYS B 1 141 ? 8.516 -13.906 -13.398 1 93.62 141 LYS B CA 1
ATOM 2549 C C . LYS B 1 141 ? 7.477 -15.008 -13.211 1 93.62 141 LYS B C 1
ATOM 2551 O O . LYS B 1 141 ? 7.836 -16.172 -12.984 1 93.62 141 LYS B O 1
ATOM 2556 N N . VAL B 1 142 ? 6.254 -14.617 -13.32 1 95.62 142 VAL B N 1
ATOM 2557 C CA . VAL B 1 142 ? 5.121 -15.539 -13.344 1 95.62 142 VAL B CA 1
ATOM 2558 C C . VAL B 1 142 ? 4.562 -15.633 -14.766 1 95.62 142 VAL B C 1
ATOM 2560 O O . VAL B 1 142 ? 4.418 -14.617 -15.453 1 95.62 142 VAL B O 1
ATOM 2563 N N . ARG B 1 143 ? 4.324 -16.828 -15.219 1 95.75 143 ARG B N 1
ATOM 2564 C CA . ARG B 1 143 ? 3.744 -17.141 -16.516 1 95.75 143 ARG B CA 1
ATOM 2565 C C . ARG B 1 143 ? 2.729 -18.266 -16.422 1 95.75 143 ARG B C 1
ATOM 2567 O O . ARG B 1 143 ? 2.719 -19.016 -15.43 1 95.75 143 ARG B O 1
ATOM 2574 N N . PRO B 1 144 ? 1.876 -18.344 -17.469 1 96.75 144 PRO B N 1
ATOM 2575 C CA . PRO B 1 144 ? 0.962 -19.5 -17.422 1 96.75 144 PRO B CA 1
ATOM 2576 C C . PRO B 1 144 ? 1.694 -20.828 -17.312 1 96.75 144 PRO B C 1
ATOM 2578 O O . PRO B 1 144 ? 2.674 -21.062 -18.031 1 96.75 144 PRO B O 1
ATOM 2581 N N . ALA B 1 145 ? 1.244 -21.609 -16.359 1 96.94 145 ALA B N 1
ATOM 2582 C CA . ALA B 1 145 ? 1.819 -22.938 -16.25 1 96.94 145 ALA B CA 1
ATOM 2583 C C . ALA B 1 145 ? 1.671 -23.719 -17.562 1 96.94 145 ALA B C 1
ATOM 2585 O O . ALA B 1 145 ? 0.579 -23.781 -18.141 1 96.94 145 ALA B O 1
ATOM 2586 N N . SER B 1 146 ? 2.725 -24.297 -17.938 1 95.81 146 SER B N 1
ATOM 2587 C CA . SER B 1 146 ? 2.736 -24.984 -19.219 1 95.81 146 SER B CA 1
ATOM 2588 C C . SER B 1 146 ? 1.663 -26.078 -19.281 1 95.81 146 SER B C 1
ATOM 2590 O O . SER B 1 146 ? 1.069 -26.312 -20.344 1 95.81 146 SER B O 1
ATOM 2592 N N . ALA B 1 147 ? 1.415 -26.703 -18.141 1 96.31 147 ALA B N 1
ATOM 2593 C CA . ALA B 1 147 ? 0.443 -27.781 -18.062 1 96.31 147 ALA B CA 1
ATOM 2594 C C . ALA B 1 147 ? -0.973 -27.266 -18.312 1 96.31 147 ALA B C 1
ATOM 2596 O O . ALA B 1 147 ? -1.889 -28.062 -18.562 1 96.31 147 ALA B O 1
ATOM 2597 N N . LEU B 1 148 ? -1.123 -25.984 -18.25 1 96.62 148 LEU B N 1
ATOM 2598 C CA . LEU B 1 148 ? -2.465 -25.422 -18.359 1 96.62 148 LEU B CA 1
ATOM 2599 C C . LEU B 1 148 ? -2.678 -24.75 -19.703 1 96.62 148 LEU B C 1
ATOM 2601 O O . LEU B 1 148 ? -3.709 -24.109 -19.938 1 96.62 148 LEU B O 1
ATOM 2605 N N . VAL B 1 149 ? -1.744 -24.844 -20.562 1 95.75 149 VAL B N 1
ATOM 2606 C CA . VAL B 1 149 ? -1.814 -24.297 -21.922 1 95.75 149 VAL B CA 1
ATOM 2607 C C . VAL B 1 149 ? -1.908 -25.438 -22.938 1 95.75 149 VAL B C 1
ATOM 2609 O O . VAL B 1 149 ? -1.048 -26.312 -22.969 1 95.75 149 VAL B O 1
ATOM 2612 N N . ASN B 1 150 ? -2.986 -25.438 -23.688 1 94.94 150 ASN B N 1
ATOM 2613 C CA . ASN B 1 150 ? -3.207 -26.422 -24.75 1 94.94 150 ASN B CA 1
ATOM 2614 C C . ASN B 1 150 ? -4.094 -25.859 -25.859 1 94.94 150 ASN B C 1
ATOM 2616 O O . ASN B 1 150 ? -4.312 -24.641 -25.922 1 94.94 150 ASN B O 1
ATOM 2620 N N . GLU B 1 151 ? -4.531 -26.766 -26.688 1 94.06 151 GLU B N 1
ATOM 2621 C CA . GLU B 1 151 ? -5.309 -26.312 -27.828 1 94.06 151 GLU B CA 1
ATOM 2622 C C . GLU B 1 151 ? -6.625 -25.672 -27.391 1 94.06 151 GLU B C 1
ATOM 2624 O O . GLU B 1 151 ? -7.094 -24.719 -28.016 1 94.06 151 GLU B O 1
ATOM 2629 N N . GLN B 1 152 ? -7.223 -26.172 -26.344 1 93.06 152 GLN B N 1
ATOM 2630 C CA . GLN B 1 152 ? -8.508 -25.672 -25.859 1 93.06 152 GLN B CA 1
ATOM 2631 C C . GLN B 1 152 ? -8.32 -24.453 -24.953 1 93.06 152 GLN B C 1
ATOM 2633 O O . GLN B 1 152 ? -9.25 -23.672 -24.766 1 93.06 152 GLN B O 1
ATOM 2638 N N . ASN B 1 153 ? -7.172 -24.406 -24.375 1 93.31 153 ASN B N 1
ATOM 2639 C CA . ASN B 1 153 ? -6.793 -23.281 -23.531 1 93.31 153 ASN B CA 1
ATOM 2640 C C . ASN B 1 153 ? -5.465 -22.656 -23.969 1 93.31 153 ASN B C 1
ATOM 2642 O O . ASN B 1 153 ? -4.434 -22.891 -23.328 1 93.31 153 ASN B O 1
ATOM 2646 N N . ILE B 1 154 ? -5.566 -21.828 -24.938 1 94.06 154 ILE B N 1
ATOM 2647 C CA . ILE B 1 154 ? -4.355 -21.297 -25.562 1 94.06 154 ILE B CA 1
ATOM 2648 C C . ILE B 1 154 ? -3.705 -20.266 -24.641 1 94.06 154 ILE B C 1
ATOM 2650 O O . ILE B 1 154 ? -4.359 -19.719 -23.75 1 94.06 154 ILE B O 1
ATOM 2654 N N . LEU B 1 155 ? -2.525 -20.078 -24.859 1 94.88 155 LEU B N 1
ATOM 2655 C CA . LEU B 1 155 ? -1.771 -19.125 -24.078 1 94.88 155 LEU B CA 1
ATOM 2656 C C . LEU B 1 155 ? -2.418 -17.734 -24.125 1 94.88 155 LEU B C 1
ATOM 2658 O O . LEU B 1 155 ? -2.523 -17.141 -25.203 1 94.88 155 LEU B O 1
ATOM 2662 N N . SER B 1 156 ? -2.758 -17.234 -22.969 1 94.88 156 SER B N 1
ATOM 2663 C CA . SER B 1 156 ? -3.574 -16.031 -22.953 1 94.88 156 SER B CA 1
ATOM 2664 C C . SER B 1 156 ? -2.857 -14.883 -22.25 1 94.88 156 SER B C 1
ATOM 2666 O O . SER B 1 156 ? -3.297 -13.727 -22.328 1 94.88 156 SER B O 1
ATOM 2668 N N . TYR B 1 157 ? -1.735 -15.164 -21.594 1 95.31 157 TYR B N 1
ATOM 2669 C CA . TYR B 1 157 ? -1.05 -14.141 -20.812 1 95.31 157 TYR B CA 1
ATOM 2670 C C . TYR B 1 157 ? 0.448 -14.148 -21.109 1 95.31 157 TYR B C 1
ATOM 2672 O O . TYR B 1 157 ? 1.048 -15.211 -21.266 1 95.31 157 TYR B O 1
ATOM 2680 N N . LYS B 1 158 ? 1.05 -12.961 -21.016 1 94.31 158 LYS B N 1
ATOM 2681 C CA . LYS B 1 158 ? 2.5 -12.805 -20.969 1 94.31 158 LYS B CA 1
ATOM 2682 C C . LYS B 1 158 ? 3.016 -12.945 -19.531 1 94.31 158 LYS B C 1
ATOM 2684 O O . LYS B 1 158 ? 2.234 -12.93 -18.578 1 94.31 158 LYS B O 1
ATOM 2689 N N . GLU B 1 159 ? 4.281 -13.117 -19.438 1 94.5 159 GLU B N 1
ATOM 2690 C CA . GLU B 1 159 ? 4.867 -13.227 -18.109 1 94.5 159 GLU B CA 1
ATOM 2691 C C . GLU B 1 159 ? 5.059 -11.852 -17.469 1 94.5 159 GLU B C 1
ATOM 2693 O O . GLU B 1 159 ? 5.164 -10.852 -18.172 1 94.5 159 GLU B O 1
ATOM 2698 N N . GLY B 1 160 ? 5.117 -11.781 -16.203 1 91.81 160 GLY B N 1
ATOM 2699 C CA . GLY B 1 160 ? 5.383 -10.578 -15.43 1 91.81 160 GLY B CA 1
ATOM 2700 C C . GLY B 1 160 ? 5.859 -10.883 -14.023 1 91.81 160 GLY B C 1
ATOM 2701 O O . GLY B 1 160 ? 5.625 -11.977 -13.5 1 91.81 160 GLY B O 1
ATOM 2702 N N . SER B 1 161 ? 6.59 -9.883 -13.461 1 90.69 161 SER B N 1
ATOM 2703 C CA . SER B 1 161 ? 7.086 -10.016 -12.094 1 90.69 161 SER B CA 1
ATOM 2704 C C . SER B 1 161 ? 6.543 -8.914 -11.195 1 90.69 161 SER B C 1
ATOM 2706 O O . SER B 1 161 ? 5.918 -7.969 -11.672 1 90.69 161 SER B O 1
ATOM 2708 N N . PHE B 1 162 ? 6.727 -9.172 -9.914 1 88.81 162 PHE B N 1
ATOM 2709 C CA . PHE B 1 162 ? 6.355 -8.133 -8.961 1 88.81 162 PHE B CA 1
ATOM 2710 C C . PHE B 1 162 ? 7.113 -6.84 -9.25 1 88.81 162 PHE B C 1
ATOM 2712 O O . PHE B 1 162 ? 6.551 -5.746 -9.141 1 88.81 162 PHE B O 1
ATOM 2719 N N . SER B 1 163 ? 8.359 -6.949 -9.625 1 86.62 163 SER B N 1
ATOM 2720 C CA . SER B 1 163 ? 9.148 -5.781 -9.992 1 86.62 163 SER B CA 1
ATOM 2721 C C . SER B 1 163 ? 8.531 -5.051 -11.18 1 86.62 163 SER B C 1
ATOM 2723 O O . SER B 1 163 ? 8.516 -3.818 -11.219 1 86.62 163 SER B O 1
ATOM 2725 N N . ASP B 1 164 ? 8.031 -5.812 -12.148 1 85.56 164 ASP B N 1
ATOM 2726 C CA . ASP B 1 164 ? 7.367 -5.211 -13.305 1 85.56 164 ASP B CA 1
ATOM 2727 C C . ASP B 1 164 ? 6.148 -4.398 -12.875 1 85.56 164 ASP B C 1
ATOM 2729 O O . ASP B 1 164 ? 5.902 -3.312 -13.398 1 85.56 164 ASP B O 1
ATOM 2733 N N . PHE B 1 165 ? 5.406 -4.871 -11.953 1 85.94 165 PHE B N 1
ATOM 2734 C CA . PHE B 1 165 ? 4.227 -4.191 -11.438 1 85.94 165 PHE B CA 1
ATOM 2735 C C . PHE B 1 165 ? 4.621 -2.893 -10.734 1 85.94 165 PHE B C 1
ATOM 2737 O O . PHE B 1 165 ? 3.998 -1.852 -10.953 1 85.94 165 PHE B O 1
ATOM 2744 N N . LEU B 1 166 ? 5.602 -3.012 -9.883 1 83.56 166 LEU B N 1
ATOM 2745 C CA . LEU B 1 166 ? 6.062 -1.832 -9.156 1 83.56 166 LEU B CA 1
ATOM 2746 C C . LEU B 1 166 ? 6.516 -0.744 -10.125 1 83.56 166 LEU B C 1
ATOM 2748 O O . LEU B 1 166 ? 6.242 0.439 -9.906 1 83.56 166 LEU B O 1
ATOM 2752 N N . ASP B 1 167 ? 7.16 -1.146 -11.133 1 79.38 167 ASP B N 1
ATOM 2753 C CA . ASP B 1 167 ? 7.574 -0.202 -12.164 1 79.38 167 ASP B CA 1
ATOM 2754 C C . ASP B 1 167 ? 6.359 0.426 -12.852 1 79.38 167 ASP B C 1
ATOM 2756 O O . ASP B 1 167 ? 6.367 1.62 -13.156 1 79.38 167 ASP B O 1
ATOM 2760 N N . PHE B 1 168 ? 5.379 -0.385 -13.133 1 78 168 PHE B N 1
ATOM 2761 C CA . PHE B 1 168 ? 4.152 0.068 -13.781 1 78 168 PHE B CA 1
ATOM 2762 C C . PHE B 1 168 ? 3.465 1.144 -12.945 1 78 168 PHE B C 1
ATOM 2764 O O . PHE B 1 168 ? 3.049 2.174 -13.477 1 78 168 PHE B O 1
ATOM 2771 N N . ILE B 1 169 ? 3.307 0.926 -11.633 1 76 169 ILE B N 1
ATOM 2772 C CA . ILE B 1 169 ? 2.537 1.854 -10.812 1 76 169 ILE B CA 1
ATOM 2773 C C . ILE B 1 169 ? 3.383 3.086 -10.492 1 76 169 ILE B C 1
ATOM 2775 O O . ILE B 1 169 ? 2.85 4.125 -10.102 1 76 169 ILE B O 1
ATOM 2779 N N . SER B 1 170 ? 4.613 2.873 -10.406 1 69 170 SER B N 1
ATOM 2780 C CA . SER B 1 170 ? 5.473 4.031 -10.188 1 69 170 SER B CA 1
ATOM 2781 C C . SER B 1 170 ? 5.418 5 -11.359 1 69 170 SER B C 1
ATOM 2783 O O . SER B 1 170 ? 5.781 6.168 -11.227 1 69 170 SER B O 1
ATOM 2785 N N . GLY B 1 171 ? 4.527 4.605 -12.508 1 57.06 171 GLY B N 1
ATOM 2786 C CA . GLY B 1 171 ? 4.438 5.387 -13.734 1 57.06 171 GLY B CA 1
ATOM 2787 C C . GLY B 1 171 ? 5.613 5.168 -14.672 1 57.06 171 GLY B C 1
ATOM 2788 O O . GLY B 1 171 ? 6.691 4.762 -14.234 1 57.06 171 GLY B O 1
ATOM 2789 N N . GLU B 1 172 ? 5.535 4.449 -15.906 1 45.66 172 GLU B N 1
ATOM 2790 C CA . GLU B 1 172 ? 6.582 4.621 -16.922 1 45.66 172 GLU B CA 1
ATOM 2791 C C . GLU B 1 172 ? 7.359 5.914 -16.688 1 45.66 172 GLU B C 1
ATOM 2793 O O . GLU B 1 172 ? 8.539 6 -17.016 1 45.66 172 GLU B O 1
ATOM 2798 N N . ASP B 1 173 ? 6.742 7.25 -16.719 1 37.91 173 ASP B N 1
ATOM 2799 C CA . ASP B 1 173 ? 7.375 8.539 -16.484 1 37.91 173 ASP B CA 1
ATOM 2800 C C . ASP B 1 173 ? 7.41 8.867 -14.992 1 37.91 173 ASP B C 1
ATOM 2802 O O . ASP B 1 173 ? 6.422 9.344 -14.43 1 37.91 173 ASP B O 1
ATOM 2806 N N . ILE B 1 174 ? 8.117 8.18 -14.156 1 42.41 174 ILE B N 1
ATOM 2807 C CA . ILE B 1 174 ? 8.609 8.664 -12.867 1 42.41 174 ILE B CA 1
ATOM 2808 C C . ILE B 1 174 ? 8.352 10.164 -12.75 1 42.41 174 ILE B C 1
ATOM 2810 O O . ILE B 1 174 ? 8.328 10.711 -11.641 1 42.41 174 ILE B O 1
ATOM 2814 N N . VAL B 1 175 ? 8.789 10.859 -13.664 1 38.03 175 VAL B N 1
ATOM 2815 C CA . VAL B 1 175 ? 8.703 12.297 -13.898 1 38.03 175 VAL B CA 1
ATOM 2816 C C . VAL B 1 175 ? 7.242 12.719 -14.031 1 38.03 175 VAL B C 1
ATOM 2818 O O . VAL B 1 175 ? 6.949 13.867 -14.383 1 38.03 175 VAL B O 1
ATOM 2821 N N . LYS B 1 176 ? 6.34 11.805 -14.367 1 45.44 176 LYS B N 1
ATOM 2822 C CA . LYS B 1 176 ? 4.996 12.367 -14.477 1 45.44 176 LYS B CA 1
ATOM 2823 C C . LYS B 1 176 ? 4.492 12.852 -13.125 1 45.44 176 LYS B C 1
ATOM 2825 O O . LYS B 1 176 ? 5.051 12.508 -12.086 1 45.44 176 LYS B O 1
ATOM 2830 N N . GLU B 1 177 ? 3.297 13.5 -13.07 1 53.94 177 GLU B N 1
ATOM 2831 C CA . GLU B 1 177 ? 2.74 14.453 -12.117 1 53.94 177 GLU B CA 1
ATOM 2832 C C . GLU B 1 177 ? 2.42 13.781 -10.781 1 53.94 177 GLU B C 1
ATOM 2834 O O . GLU B 1 177 ? 1.747 12.75 -10.75 1 53.94 177 GLU B O 1
ATOM 2839 N N . LYS B 1 178 ? 3.334 13.82 -9.789 1 68.81 178 LYS B N 1
ATOM 2840 C CA . LYS B 1 178 ? 3.01 13.562 -8.391 1 68.81 178 LYS B CA 1
ATOM 2841 C C . LYS B 1 178 ? 1.698 14.234 -7.996 1 68.81 178 LYS B C 1
ATOM 2843 O O . LYS B 1 178 ? 1.361 15.297 -8.516 1 68.81 178 LYS B O 1
ATOM 2848 N N . TYR B 1 179 ? 1.028 13.352 -7.258 1 74.38 179 TYR B N 1
ATOM 2849 C CA . TYR B 1 179 ? -0.235 13.938 -6.82 1 74.38 179 TYR B CA 1
ATOM 2850 C C . TYR B 1 179 ? -0.034 15.359 -6.316 1 74.38 179 TYR B C 1
ATOM 2852 O O . TYR B 1 179 ? -0.874 16.234 -6.551 1 74.38 179 TYR B O 1
ATOM 2860 N N . ILE B 1 180 ? 1.08 15.523 -5.688 1 81.5 180 ILE B N 1
ATOM 2861 C CA . ILE B 1 180 ? 1.337 16.844 -5.109 1 81.5 180 ILE B CA 1
ATOM 2862 C C . ILE B 1 180 ? 1.416 17.875 -6.223 1 81.5 180 ILE B C 1
ATOM 2864 O O . ILE B 1 180 ? 1.072 19.047 -6.012 1 81.5 180 ILE B O 1
ATOM 2868 N N . ASP B 1 181 ? 1.881 17.484 -7.34 1 80.19 181 ASP B N 1
ATOM 2869 C CA . ASP B 1 181 ? 1.987 18.406 -8.461 1 80.19 181 ASP B CA 1
ATOM 2870 C C . ASP B 1 181 ? 0.61 18.906 -8.898 1 80.19 181 ASP B C 1
ATOM 2872 O O . ASP B 1 181 ? 0.478 20.031 -9.398 1 80.19 181 ASP B O 1
ATOM 2876 N N . LYS B 1 182 ? -0.417 18.094 -8.648 1 77.69 182 LYS B N 1
ATOM 2877 C CA . LYS B 1 182 ? -1.789 18.469 -8.961 1 77.69 182 LYS B CA 1
ATOM 2878 C C . LYS B 1 182 ? -2.309 19.516 -7.969 1 77.69 182 LYS B C 1
ATOM 2880 O O . LYS B 1 182 ? -3.289 20.203 -8.242 1 77.69 182 LYS B O 1
ATOM 2885 N N . LEU B 1 183 ? -1.645 19.578 -6.824 1 84.19 183 LEU B N 1
ATOM 2886 C CA . LEU B 1 183 ? -2.105 20.5 -5.785 1 84.19 183 LEU B CA 1
ATOM 2887 C C . LEU B 1 183 ? -1.385 21.828 -5.879 1 84.19 183 LEU B C 1
ATOM 2889 O O . LEU B 1 183 ? -1.798 22.812 -5.25 1 84.19 183 LEU B O 1
ATOM 2893 N N . LYS B 1 184 ? -0.371 21.859 -6.652 1 87.12 184 LYS B N 1
ATOM 2894 C CA . LYS B 1 184 ? 0.365 23.125 -6.793 1 87.12 184 LYS B CA 1
ATOM 2895 C C . LYS B 1 184 ? -0.405 24.109 -7.66 1 87.12 184 LYS B C 1
ATOM 2897 O O . LYS B 1 184 ? -0.971 23.734 -8.688 1 87.12 184 LYS B O 1
ATOM 2902 N N . ILE B 1 185 ? -0.621 25.266 -7.238 1 83.62 185 ILE B N 1
ATOM 2903 C CA . ILE B 1 185 ? -1.329 26.297 -7.996 1 83.62 185 ILE B CA 1
ATOM 2904 C C . ILE B 1 185 ? -0.434 26.828 -9.117 1 83.62 185 ILE B C 1
ATOM 2906 O O . ILE B 1 185 ? -0.879 26.984 -10.25 1 83.62 185 ILE B O 1
ATOM 2910 N N . ASN B 1 186 ? 0.775 27.25 -8.82 1 63.88 186 ASN B N 1
ATOM 2911 C CA . ASN B 1 186 ? 1.689 27.719 -9.859 1 63.88 186 ASN B CA 1
ATOM 2912 C C . ASN B 1 186 ? 2.855 26.75 -10.055 1 63.88 186 ASN B C 1
ATOM 2914 O O . ASN B 1 186 ? 3.869 26.859 -9.359 1 63.88 186 ASN B O 1
ATOM 2918 N N . PRO B 1 187 ? 2.619 25.812 -10.898 1 54 187 PRO B N 1
ATOM 2919 C CA . PRO B 1 187 ? 3.695 24.828 -11.008 1 54 187 PRO B CA 1
ATOM 2920 C C . PRO B 1 187 ? 4.992 25.422 -11.539 1 54 187 PRO B C 1
ATOM 2922 O O . PRO B 1 187 ? 4.969 26.422 -12.25 1 54 187 PRO B O 1
#

Nearest PDB structures (foldseek):
  8cv8-assembly1_A  TM=9.336E-01  e=2.057E-15  Atropa belladonna
  1gp4-assembly1_A  TM=9.129E-01  e=2.315E-15  Arabidopsis thaliana
  6ku3-assembly1_C  TM=9.230E-01  e=2.607E-15  Oryza sativa Japonica Group
  8cvc-assembly1_A  TM=8.713E-01  e=1.441E-15  Atropa belladonna
  7ekd-assembly1_A  TM=8.684E-01  e=2.935E-15  Oryza sativa Japonica Group

InterPro domains:
  IPR005123 Oxoglutarate/iron-dependent dioxygenase domain [PS51471] (37-136)
  IPR027443 Isopenicillin N synthase-like superfamily [G3DSA:2.60.120.330] (1-168)
  IPR044861 Isopenicillin N synthase-like, Fe(2+) 2OG dioxygenase domain [PF03171] (39-133)
  IPR050295 Plant 2-oxoglutarate-dependent oxidoreductases [PTHR47991] (1-165)

pLDDT: mean 88.59, std 11.92, range [37.91, 97.88]

Solvent-accessible surface area (backbone atoms only — not comparable to full-atom values): 19858 Å² total; per-residue (Å²): 77,78,59,56,60,53,50,51,50,55,49,48,54,53,50,48,49,53,52,37,47,75,72,70,44,61,88,63,63,61,46,67,47,56,75,49,21,23,39,41,32,37,38,40,36,39,45,49,29,88,59,26,91,80,34,56,70,38,56,67,44,64,48,69,30,38,40,32,42,35,42,65,81,57,72,34,46,28,35,46,48,96,84,71,44,79,40,75,50,80,79,53,92,93,53,68,49,75,45,43,6,39,44,36,15,31,31,44,46,58,74,43,67,47,44,40,31,32,27,43,46,37,60,80,47,64,40,42,35,39,37,40,39,31,33,50,31,53,79,46,68,42,40,46,41,68,92,58,46,45,91,91,38,54,83,40,43,48,64,50,26,56,41,55,50,45,45,54,73,43,36,90,53,67,84,48,82,46,74,60,57,73,29,36,68,76,121,76,77,60,57,60,53,50,51,50,54,49,48,55,54,50,48,48,55,53,37,48,75,71,70,42,62,90,63,65,61,46,68,47,57,75,49,22,23,40,41,31,38,38,41,37,39,44,49,28,89,58,28,92,78,34,57,69,38,58,66,44,66,48,68,30,38,41,33,42,35,43,64,80,53,72,33,47,28,36,47,49,97,83,72,44,78,41,76,50,81,80,52,90,92,53,69,47,77,44,44,5,38,44,36,16,32,31,44,47,58,74,43,66,48,46,42,30,32,27,44,45,36,59,79,46,65,41,42,35,40,37,39,37,31,32,50,31,51,79,46,70,44,40,44,41,68,92,57,45,45,91,91,38,54,85,42,42,46,65,50,24,56,41,54,50,46,46,52,72,42,36,89,53,68,83,49,82,47,74,60,57,74,28,37,68,74,122

Foldseek 3Di:
DVVVLVVVLVVVLVVVQVVCVVLVHDSCVCNVQSNQWDKDKDKDKDFADQCQVVDFPWDKDFAAAAKKKKDKDDWWKWWADPVRDIDTDDDDPPDIDMFGGPLNCFQLLNPDDTIIMTGTHHHPGMMIMMMMGIHGHQPDKGHHDPVNDDPVRHGDDDIDGNVRVVCVVCPVPVVPQDPVNVVDPPD/DVPVLVVVLVVVLVVVQVVCVVLVHDSCVCNVQSNQWDKDKDKDKDFADQCQVVDFPWDKDFDAAAKKKKDKDDWWKWWADPVRDIDTDDDDPPDIDMFGGPLNCFQLLNPDDTIIMTGTHHHPGMMIMMMMGIHGHQPDKGHHDPVNDDPVRHGDDDIDGNVRVVCVVCPVPVVPQDPVNVVDPPD

Radius of gyration: 21.2 Å; Cα contacts (8 Å, |Δi|>4): 783; chains: 2; bounding box: 45×70×49 Å